Protein AF-T1H2B6-F1 (afdb_monomer)

Sequence (205 aa):
MLKLLIIFHLFYAQSFCFDKGISFYSYRNCEREVIVEGDGSESGYMRFQNFIPIANLSYNKANNGEILSLRFYFQGRADFSVIFSPQPKQPSSTEKIFQTVLAYGKGGERRSSIFLNNVVDIYKTTKCDHVDNIPNPMDPFFFQQVDVIVNKNYGLIMWFIPQHGRSPLLTCFDPNIVNIKYIGFSGFSRNKVRYIFDCPIKNGV

Foldseek 3Di:
DPPPPPVPPVPPPPPLPLCPPDDCVNQVQFPDKDKAFAPQPDQWWDFWDDKDFLVPQPQQPDDVQWSGKKKKWKKWAWKWKKKFALDRGRDALQGFIKIWIQGDDDDQWRKTWIAGGSPPCRPPDPFKDMDTDPPDSRVGIDTFMKIWIGGQVQQKIFIDRPSVPDHGPMMGHDNPSVSGGIMTTITTRRIIMMMGISHHPDPDD

pLDDT: mean 77.12, std 18.39, range [31.02, 97.31]

Nearest PDB structures (foldseek):
  6fof-assembly2_F  TM=6.282E-01  e=2.089E-03  Homo sapiens
  6fof-assembly2_A  TM=5.590E-01  e=9.564E-04  Homo sapiens
  7y3a-assembly1_B  TM=5.516E-01  e=8.429E-03  Homo sapiens
  3qrc-assembly2_B  TM=1.631E-01  e=7.739E-01  Yersinia pestis
  5onu-assembly1_C  TM=1.104E-01  e=7.739E-01  Vibrio cholerae

Structure (mmCIF, N/CA/C/O backbone):
data_AF-T1H2B6-F1
#
_entry.id   AF-T1H2B6-F1
#
loop_
_atom_site.group_PDB
_atom_site.id
_atom_site.type_symbol
_atom_site.label_atom_id
_atom_site.label_alt_id
_atom_site.label_comp_id
_atom_site.label_asym_id
_atom_site.label_entity_id
_atom_site.label_seq_id
_atom_site.pdbx_PDB_ins_code
_atom_site.Cartn_x
_atom_site.Cartn_y
_atom_site.Cartn_z
_atom_site.occupancy
_atom_site.B_iso_or_equiv
_atom_site.auth_seq_id
_atom_site.auth_comp_id
_atom_site.auth_asym_id
_atom_site.auth_atom_id
_atom_site.pdbx_PDB_model_num
ATOM 1 N N . MET A 1 1 ? 44.647 24.164 16.974 1.00 46.75 1 MET A N 1
ATOM 2 C CA . MET A 1 1 ? 43.683 23.874 15.886 1.00 46.75 1 MET A CA 1
ATOM 3 C C . MET A 1 1 ? 43.653 22.374 15.574 1.00 46.75 1 MET A C 1
ATOM 5 O O . MET A 1 1 ? 44.041 21.963 14.495 1.00 46.75 1 MET A O 1
ATOM 9 N N . LEU A 1 2 ? 43.241 21.529 16.525 1.00 42.66 2 LEU A N 1
ATOM 10 C CA . LEU A 1 2 ? 43.180 20.069 16.313 1.00 42.66 2 LEU A CA 1
ATOM 11 C C . LEU A 1 2 ? 42.126 19.412 17.223 1.00 42.66 2 LEU A C 1
ATOM 13 O O . LEU A 1 2 ? 42.334 18.345 17.783 1.00 42.66 2 LEU A O 1
ATOM 17 N N . LYS A 1 3 ? 41.006 20.108 17.448 1.00 39.59 3 LYS A N 1
ATOM 18 C CA . LYS A 1 3 ? 39.861 19.595 18.224 1.00 39.59 3 LYS A CA 1
ATOM 19 C C . LYS A 1 3 ? 38.516 19.767 17.507 1.00 39.59 3 LYS A C 1
ATOM 21 O O . LYS A 1 3 ? 37.483 19.474 18.088 1.00 39.59 3 LYS A O 1
ATOM 26 N N . LEU A 1 4 ? 38.527 20.196 16.240 1.00 40.19 4 LEU A N 1
ATOM 27 C CA . LEU A 1 4 ? 37.313 20.478 15.462 1.00 40.19 4 LEU A CA 1
ATOM 28 C C . LEU A 1 4 ? 37.114 19.546 14.252 1.00 40.19 4 LEU A C 1
ATOM 30 O O . LEU A 1 4 ? 36.357 19.871 13.349 1.00 40.19 4 LEU A O 1
ATOM 34 N N . LEU A 1 5 ? 37.806 18.403 14.218 1.00 41.38 5 LEU A N 1
ATOM 35 C CA . LEU A 1 5 ? 37.740 17.439 13.106 1.00 41.38 5 LEU A CA 1
ATOM 36 C C . LEU A 1 5 ? 37.155 16.073 13.503 1.00 41.38 5 LEU A C 1
ATOM 38 O O . LEU A 1 5 ? 36.949 15.228 12.644 1.00 41.38 5 LEU A O 1
ATOM 42 N N . ILE A 1 6 ? 36.822 15.866 14.782 1.00 44.88 6 ILE A N 1
ATOM 43 C CA . ILE A 1 6 ? 36.294 14.579 15.279 1.00 44.88 6 ILE A CA 1
ATOM 44 C C . ILE A 1 6 ? 34.750 14.549 15.309 1.00 44.88 6 ILE A C 1
ATOM 46 O O . ILE A 1 6 ? 34.152 13.486 15.417 1.00 44.88 6 ILE A O 1
ATOM 50 N N . ILE A 1 7 ? 34.070 15.686 15.110 1.00 41.94 7 ILE A N 1
ATOM 51 C CA . ILE A 1 7 ? 32.592 15.758 15.148 1.00 41.94 7 ILE A CA 1
ATOM 52 C C . ILE A 1 7 ? 31.948 15.581 13.754 1.00 41.94 7 ILE A C 1
ATOM 54 O O . ILE A 1 7 ? 30.739 15.418 13.648 1.00 41.94 7 ILE A O 1
ATOM 58 N N . PHE A 1 8 ? 32.733 15.508 12.672 1.00 36.66 8 PHE A N 1
ATOM 59 C CA . PHE A 1 8 ? 32.196 15.373 11.305 1.00 36.66 8 PHE A CA 1
ATOM 60 C C . PHE A 1 8 ? 32.190 13.940 10.741 1.00 36.66 8 PHE A C 1
ATOM 62 O O . PHE A 1 8 ? 31.788 13.730 9.599 1.00 36.66 8 PHE A O 1
ATOM 69 N N . HIS A 1 9 ? 32.615 12.935 11.515 1.00 33.84 9 HIS A N 1
ATOM 70 C CA . HIS A 1 9 ? 32.687 11.535 11.056 1.00 33.84 9 HIS A CA 1
ATOM 71 C C . HIS A 1 9 ? 31.778 10.557 11.811 1.00 33.84 9 HIS A C 1
ATOM 73 O O . HIS A 1 9 ? 31.787 9.368 11.514 1.00 33.84 9 HIS A O 1
ATOM 79 N N . LEU A 1 10 ? 30.924 11.045 12.716 1.00 35.81 10 LEU A N 1
ATOM 80 C CA . LEU A 1 10 ? 29.870 10.233 13.347 1.00 35.81 10 LEU A CA 1
ATOM 81 C C . LEU A 1 10 ? 28.471 10.441 12.740 1.00 35.81 10 LEU A C 1
ATOM 83 O O . LEU A 1 10 ? 27.528 9.779 13.153 1.00 35.81 10 LEU A O 1
ATOM 87 N N . PHE A 1 11 ? 28.338 11.300 11.724 1.00 39.72 11 PHE A N 1
ATOM 88 C CA . PHE A 1 11 ? 27.058 11.584 11.053 1.00 39.72 11 PHE A CA 1
ATOM 89 C C . PHE A 1 11 ? 26.997 11.167 9.576 1.00 39.72 11 PHE A C 1
ATOM 91 O O . PHE A 1 11 ? 26.007 11.443 8.907 1.00 39.72 11 PHE A O 1
ATOM 98 N N . TYR A 1 12 ? 28.018 10.481 9.056 1.00 39.12 12 TYR A N 1
ATOM 99 C CA . TYR A 1 12 ? 28.117 10.177 7.623 1.00 39.12 12 TYR A CA 1
ATOM 100 C C . TYR A 1 12 ? 28.505 8.721 7.348 1.00 39.12 12 TYR A C 1
ATOM 102 O O . TYR A 1 12 ? 29.434 8.427 6.607 1.00 39.12 12 TYR A O 1
ATOM 110 N N . ALA A 1 13 ? 27.789 7.790 7.978 1.00 39.41 13 ALA A N 1
ATOM 111 C CA . ALA A 1 13 ? 27.795 6.382 7.581 1.00 39.41 13 ALA A CA 1
ATOM 112 C C . ALA A 1 13 ? 26.505 5.665 8.017 1.00 39.41 13 ALA A C 1
ATOM 114 O O . ALA A 1 13 ? 26.542 4.524 8.460 1.00 39.41 13 ALA A O 1
ATOM 115 N N . GLN A 1 14 ? 25.340 6.307 7.876 1.00 38.44 14 GLN A N 1
ATOM 116 C CA . GLN A 1 14 ? 24.116 5.539 7.632 1.00 38.44 14 GLN A CA 1
ATOM 117 C C . GLN A 1 14 ? 24.051 5.263 6.134 1.00 38.44 14 GLN A C 1
ATOM 119 O O . GLN A 1 14 ? 23.277 5.853 5.385 1.00 38.44 14 GLN A O 1
ATOM 124 N N . SER A 1 15 ? 24.966 4.410 5.682 1.00 37.59 15 SER A N 1
ATOM 125 C CA . SER A 1 15 ? 24.890 3.828 4.355 1.00 37.59 15 SER A CA 1
ATOM 126 C C . SER A 1 15 ? 23.592 3.036 4.300 1.00 37.59 15 SER A C 1
ATOM 128 O O . SER A 1 15 ? 23.424 2.064 5.032 1.00 37.59 15 SER A O 1
ATOM 130 N N . PHE A 1 16 ? 22.665 3.510 3.474 1.00 39.91 16 PHE A N 1
ATOM 131 C CA . PHE A 1 16 ? 21.422 2.849 3.110 1.00 39.91 16 PHE A CA 1
ATOM 132 C C . PHE A 1 16 ? 21.708 1.395 2.704 1.00 39.91 16 PHE A C 1
ATOM 134 O O . PHE A 1 16 ? 22.099 1.115 1.569 1.00 39.91 16 PHE A O 1
ATOM 141 N N . CYS A 1 17 ? 21.550 0.458 3.638 1.00 37.06 17 CYS A N 1
ATOM 142 C CA . CYS A 1 17 ? 21.602 -0.966 3.344 1.00 37.06 17 CYS A CA 1
ATOM 143 C C . CYS A 1 17 ? 20.268 -1.365 2.716 1.00 37.06 17 CYS A C 1
ATOM 145 O O . CYS A 1 17 ? 19.354 -1.838 3.387 1.00 37.06 17 CYS A O 1
ATOM 147 N N . PHE A 1 18 ? 20.157 -1.146 1.409 1.00 48.12 18 PHE A N 1
ATOM 148 C CA . PHE A 1 18 ? 19.129 -1.781 0.600 1.00 48.12 18 PHE A CA 1
ATOM 149 C C . PHE A 1 18 ? 19.349 -3.292 0.635 1.00 48.12 18 PHE A C 1
ATOM 151 O O . PHE A 1 18 ? 20.432 -3.781 0.300 1.00 48.12 18 PHE A O 1
ATOM 158 N N . ASP A 1 19 ? 18.332 -4.029 1.070 1.00 46.62 19 ASP A N 1
ATOM 159 C CA . ASP A 1 19 ? 18.422 -5.474 1.211 1.00 46.62 19 ASP A CA 1
ATOM 160 C C . ASP A 1 19 ? 18.363 -6.141 -0.169 1.00 46.62 19 ASP A C 1
ATOM 162 O O . ASP A 1 19 ? 17.302 -6.487 -0.684 1.00 46.62 19 ASP A O 1
ATOM 166 N N . LYS A 1 20 ? 19.539 -6.350 -0.769 1.00 51.59 20 LYS A N 1
ATOM 167 C CA . LYS A 1 20 ? 19.713 -7.226 -1.939 1.00 51.59 20 LYS A CA 1
ATOM 168 C C . LYS A 1 20 ? 19.376 -8.701 -1.631 1.00 51.59 20 LYS A C 1
ATOM 170 O O . LYS A 1 20 ? 19.504 -9.541 -2.517 1.00 51.59 20 LYS A O 1
ATOM 175 N N . GLY A 1 21 ? 18.997 -9.030 -0.394 1.00 58.62 21 GLY A N 1
ATOM 176 C CA . GLY A 1 21 ? 18.740 -10.372 0.120 1.00 58.62 21 GLY A CA 1
ATOM 177 C C . GLY A 1 21 ? 17.279 -10.821 0.095 1.00 58.62 21 GLY A C 1
ATOM 178 O O . GLY A 1 21 ? 17.000 -11.937 0.545 1.00 58.62 21 GLY A O 1
ATOM 179 N N . ILE A 1 22 ? 16.337 -10.032 -0.446 1.00 72.19 22 ILE A N 1
ATOM 180 C CA . ILE A 1 22 ? 14.978 -10.551 -0.636 1.00 72.19 22 ILE A CA 1
ATOM 181 C C . ILE A 1 22 ? 15.016 -11.660 -1.692 1.00 72.19 22 ILE A C 1
ATOM 183 O O . ILE A 1 22 ? 15.292 -11.436 -2.868 1.00 72.19 22 ILE A O 1
ATOM 187 N N . SER A 1 23 ? 14.732 -12.881 -1.249 1.00 76.81 23 SER A N 1
ATOM 188 C CA . SER A 1 23 ? 14.768 -14.084 -2.074 1.00 76.81 23 SER A CA 1
ATOM 189 C C . SER A 1 23 ? 13.387 -14.720 -2.143 1.00 76.81 23 SER A C 1
ATOM 191 O O . SER A 1 23 ? 12.488 -14.365 -1.380 1.00 76.81 23 SER A O 1
ATOM 193 N N . PHE A 1 24 ? 13.223 -15.718 -3.014 1.00 78.56 24 PHE A N 1
ATOM 194 C CA . PHE A 1 24 ? 12.016 -16.548 -3.050 1.00 78.56 24 PHE A CA 1
ATOM 195 C C . PHE A 1 24 ? 11.598 -17.027 -1.652 1.00 78.56 24 PHE A C 1
ATOM 197 O O . PHE A 1 24 ? 10.423 -16.989 -1.313 1.00 78.56 24 PHE A O 1
ATOM 204 N N . TYR A 1 25 ? 12.549 -17.389 -0.787 1.00 82.81 25 TYR A N 1
ATOM 205 C CA . TYR A 1 25 ? 12.252 -17.848 0.572 1.00 82.81 25 TYR A CA 1
ATOM 206 C C . TYR A 1 25 ? 11.560 -16.806 1.456 1.00 82.81 25 TYR A C 1
ATOM 208 O O . TYR A 1 25 ? 10.846 -17.194 2.385 1.00 82.81 25 TYR A O 1
ATOM 216 N N . SER A 1 26 ? 11.743 -15.516 1.167 1.00 82.19 26 SER A N 1
ATOM 217 C CA . SER A 1 26 ? 11.116 -14.417 1.901 1.00 82.19 26 SER A CA 1
ATOM 218 C C . SER A 1 26 ? 9.608 -14.353 1.652 1.00 82.19 26 SER A C 1
ATOM 220 O O . SER A 1 26 ? 8.858 -14.046 2.572 1.00 82.19 26 SER A O 1
ATOM 222 N N . TYR A 1 27 ? 9.158 -14.697 0.440 1.00 86.44 27 TYR A N 1
ATOM 223 C CA . TYR A 1 27 ? 7.760 -14.546 0.016 1.00 86.44 27 TYR A CA 1
ATOM 224 C C . TYR A 1 27 ? 7.091 -15.846 -0.461 1.00 86.44 27 TYR A C 1
ATOM 226 O O . TYR A 1 27 ? 5.914 -15.841 -0.802 1.00 86.44 27 TYR A O 1
ATOM 234 N N . ARG A 1 28 ? 7.792 -16.987 -0.462 1.00 86.62 28 ARG A N 1
ATOM 235 C CA . ARG A 1 28 ? 7.265 -18.282 -0.949 1.00 86.62 28 ARG A CA 1
ATOM 236 C C . ARG A 1 28 ? 6.009 -18.777 -0.233 1.00 86.62 28 ARG A C 1
ATOM 238 O O . ARG A 1 28 ? 5.337 -19.664 -0.736 1.00 86.62 28 ARG A O 1
ATOM 245 N N . ASN A 1 29 ? 5.753 -18.258 0.965 1.00 87.94 29 ASN A N 1
ATOM 246 C CA . ASN A 1 29 ? 4.612 -18.641 1.785 1.00 87.94 29 ASN A CA 1
ATOM 247 C C . ASN A 1 29 ? 3.473 -17.610 1.713 1.00 87.94 29 ASN A C 1
ATOM 249 O O . ASN A 1 29 ? 2.535 -17.715 2.492 1.00 87.94 29 ASN A O 1
ATOM 253 N N . CYS A 1 30 ? 3.579 -16.585 0.866 1.00 91.06 30 CYS A N 1
ATOM 254 C CA . CYS A 1 30 ? 2.490 -15.640 0.655 1.00 91.06 30 CYS A CA 1
ATOM 255 C C . CYS A 1 30 ? 1.340 -16.313 -0.096 1.00 91.06 30 CYS A C 1
ATOM 257 O O . CYS A 1 30 ? 1.573 -17.110 -1.004 1.00 91.06 30 CYS A O 1
ATOM 259 N N . GLU A 1 31 ? 0.107 -15.984 0.272 1.00 91.12 31 GLU A N 1
ATOM 260 C CA . GLU A 1 31 ? -1.089 -16.596 -0.314 1.00 91.12 31 GLU A CA 1
ATOM 261 C C . GLU A 1 31 ? -1.542 -15.923 -1.603 1.00 91.12 31 GLU A C 1
ATOM 263 O O . GLU A 1 31 ? -2.286 -16.523 -2.383 1.00 91.12 31 GLU A O 1
ATOM 268 N N . ARG A 1 32 ? -1.127 -14.674 -1.838 1.00 93.75 32 ARG A N 1
ATOM 269 C CA . ARG A 1 32 ? -1.626 -13.891 -2.962 1.00 93.75 32 ARG A CA 1
ATOM 270 C C . ARG A 1 32 ? -0.513 -13.281 -3.788 1.00 93.75 32 ARG A C 1
ATOM 272 O O . ARG A 1 32 ? 0.479 -12.751 -3.290 1.00 93.75 32 ARG A O 1
ATOM 279 N N . GLU A 1 33 ? -0.758 -13.313 -5.087 1.00 94.31 33 GLU A N 1
ATOM 280 C CA . GLU A 1 33 ? 0.042 -12.659 -6.100 1.00 94.31 33 GLU A CA 1
ATOM 281 C C . GLU A 1 33 ? -0.887 -11.926 -7.064 1.00 94.31 33 GLU A C 1
ATOM 283 O O . GLU A 1 33 ? -1.907 -12.461 -7.497 1.00 94.31 33 GLU A O 1
ATOM 288 N N . VAL A 1 34 ? -0.516 -10.697 -7.406 1.00 94.38 34 VAL A N 1
AT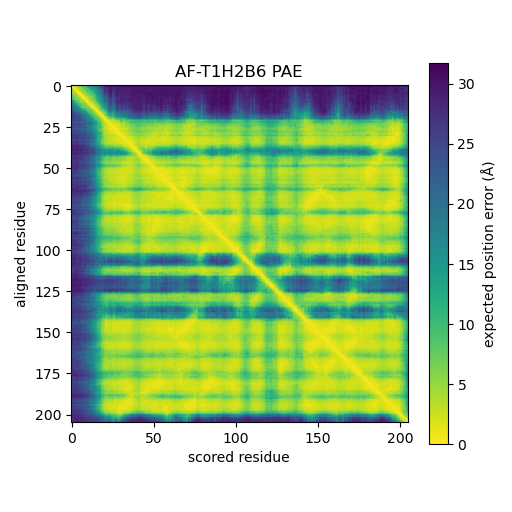OM 289 C CA . VAL A 1 34 ? -1.154 -9.906 -8.450 1.00 94.38 34 VAL A CA 1
ATOM 290 C C . VAL A 1 34 ? -0.082 -9.428 -9.414 1.00 94.38 34 VAL A C 1
ATOM 292 O O . VAL A 1 34 ? 0.870 -8.758 -9.018 1.00 94.38 34 VAL A O 1
ATOM 295 N N . ILE A 1 35 ? -0.261 -9.741 -10.693 1.00 92.12 35 ILE A N 1
ATOM 296 C CA . ILE A 1 35 ? 0.520 -9.165 -11.784 1.00 92.12 35 ILE A CA 1
ATOM 297 C C . ILE A 1 35 ? -0.341 -8.084 -12.433 1.00 92.12 35 ILE A C 1
ATOM 299 O O . ILE A 1 35 ? -1.470 -8.353 -12.840 1.00 92.12 35 ILE A O 1
ATOM 303 N N . VAL A 1 36 ? 0.188 -6.867 -12.517 1.00 90.69 36 VAL A N 1
ATOM 304 C CA . VAL A 1 36 ? -0.434 -5.758 -13.245 1.00 90.69 36 VAL A CA 1
ATOM 305 C C . VAL A 1 36 ? 0.379 -5.523 -14.509 1.00 90.69 36 VAL A C 1
ATOM 307 O O . VAL A 1 36 ? 1.589 -5.289 -14.442 1.00 90.69 36 VAL A O 1
ATOM 310 N N . GLU A 1 37 ? -0.285 -5.601 -15.656 1.00 87.69 37 GLU A N 1
ATOM 311 C CA . GLU A 1 37 ? 0.322 -5.386 -16.966 1.00 87.69 37 GLU A CA 1
ATOM 312 C C . GLU A 1 37 ? -0.311 -4.170 -17.634 1.00 87.69 37 GLU A C 1
ATOM 314 O O . GLU A 1 37 ? -1.537 -4.050 -17.694 1.00 87.69 37 GLU A O 1
ATOM 319 N N . GLY A 1 38 ? 0.539 -3.273 -18.128 1.00 79.19 38 GLY A N 1
ATOM 320 C CA . GLY A 1 38 ? 0.100 -2.158 -18.952 1.00 79.19 38 GLY A CA 1
ATOM 321 C C . GLY A 1 38 ? -0.248 -2.603 -20.355 1.00 79.19 38 GLY A C 1
ATOM 322 O O . GLY A 1 38 ? 0.539 -3.275 -21.015 1.00 79.19 38 GLY A O 1
ATOM 323 N N . ASP A 1 39 ? -1.401 -2.156 -20.835 1.00 74.00 39 ASP A N 1
ATOM 324 C CA . ASP A 1 39 ? -1.883 -2.418 -22.194 1.00 74.00 39 ASP A CA 1
ATOM 325 C C . ASP A 1 39 ? -1.153 -1.592 -23.272 1.00 74.00 39 ASP A C 1
ATOM 327 O O . ASP A 1 39 ? -1.413 -1.726 -24.466 1.00 74.00 39 ASP A O 1
ATOM 331 N N . GLY A 1 40 ? -0.224 -0.725 -22.864 1.00 65.38 40 GLY A N 1
ATOM 332 C CA . GLY A 1 40 ? 0.549 0.111 -23.770 1.00 65.38 40 GLY A CA 1
ATOM 333 C C . GLY A 1 40 ? -0.115 1.432 -24.165 1.00 65.38 40 GLY A C 1
ATOM 334 O O . GLY A 1 40 ? 0.554 2.256 -24.802 1.00 65.38 40 GLY A O 1
ATOM 335 N N . SER A 1 41 ? -1.379 1.641 -23.789 1.00 67.56 41 SER A N 1
ATOM 336 C CA . SER A 1 41 ? -2.200 2.781 -24.206 1.00 67.56 41 SER A CA 1
ATOM 337 C C . SER A 1 41 ? -2.019 4.018 -23.321 1.00 67.56 41 SER A C 1
ATOM 339 O O . SER A 1 41 ? -2.152 5.142 -23.801 1.00 67.56 41 SER A O 1
ATOM 341 N N . GLU A 1 42 ? -1.637 3.828 -22.055 1.00 65.88 42 GLU A N 1
ATOM 342 C CA . GLU A 1 42 ? -1.523 4.906 -21.071 1.00 65.88 42 GLU A CA 1
ATOM 343 C C . GLU A 1 42 ? -0.058 5.362 -20.884 1.00 65.88 42 GLU A C 1
ATOM 345 O O . GLU A 1 42 ? 0.869 4.574 -20.661 1.00 65.88 42 GLU A O 1
ATOM 350 N N . SER A 1 43 ? 0.175 6.676 -20.961 1.00 71.00 43 SER A N 1
ATOM 351 C CA . SER A 1 43 ? 1.479 7.308 -20.698 1.00 71.00 43 SER A CA 1
ATOM 352 C C . SER A 1 43 ? 1.686 7.680 -19.219 1.00 71.00 43 SER A C 1
ATOM 354 O O . SER A 1 43 ? 2.566 8.480 -18.912 1.00 71.00 43 SER A O 1
ATOM 356 N N . GLY A 1 44 ? 0.873 7.133 -18.307 1.00 76.62 44 GLY A N 1
ATOM 357 C CA . GLY A 1 44 ? 0.834 7.487 -16.883 1.00 76.62 44 GLY A CA 1
ATOM 358 C C . GLY A 1 44 ? 0.476 6.304 -15.979 1.00 76.62 44 GLY A C 1
ATOM 359 O O . GLY A 1 44 ? 0.691 5.154 -16.357 1.00 76.62 44 GLY A O 1
ATOM 360 N N . TYR A 1 45 ? -0.060 6.570 -14.783 1.00 78.19 45 TYR A N 1
ATOM 361 C CA . TYR A 1 45 ? -0.556 5.506 -13.901 1.00 78.19 45 TYR A CA 1
ATOM 362 C C . TYR A 1 45 ? -1.669 4.714 -14.567 1.00 78.19 45 TYR A C 1
ATOM 364 O O . TYR A 1 45 ? -2.607 5.303 -15.100 1.00 78.19 45 TYR A O 1
ATOM 372 N N . MET A 1 46 ? -1.560 3.393 -14.471 1.00 84.69 46 MET A N 1
ATOM 373 C CA . MET A 1 46 ? -2.552 2.487 -15.021 1.00 84.69 46 MET A CA 1
ATOM 374 C C . MET A 1 46 ? -3.866 2.559 -14.239 1.00 84.69 46 MET A C 1
ATOM 376 O O . MET A 1 46 ? -3.890 2.913 -13.051 1.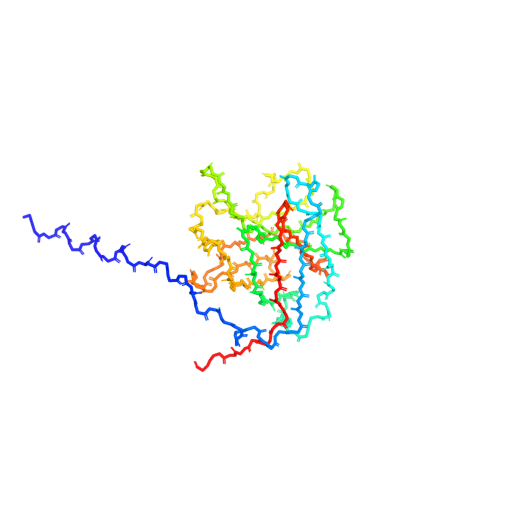00 84.69 46 MET A O 1
ATOM 380 N N . ARG A 1 47 ? -4.969 2.125 -14.852 1.00 86.56 47 ARG A N 1
ATOM 381 C CA . ARG A 1 47 ? -6.186 1.790 -14.093 1.00 86.56 47 ARG A CA 1
ATOM 382 C C . ARG A 1 47 ? -5.872 0.772 -12.996 1.00 86.56 47 ARG A C 1
ATOM 384 O O . ARG A 1 47 ? -5.119 -0.176 -13.213 1.00 86.56 47 ARG A O 1
ATOM 391 N N . PHE A 1 48 ? -6.481 0.954 -11.828 1.00 88.62 48 PHE A N 1
ATOM 392 C CA . PHE A 1 48 ? -6.403 -0.020 -10.750 1.00 88.62 48 PHE A CA 1
ATOM 393 C C . PHE A 1 48 ? -7.110 -1.305 -11.158 1.00 88.62 48 PHE A C 1
ATOM 395 O O . PHE A 1 48 ? -8.224 -1.300 -11.687 1.00 88.62 48 PHE A O 1
ATOM 402 N N . GLN A 1 49 ? -6.445 -2.413 -10.876 1.00 83.62 49 GLN A N 1
ATOM 403 C CA . GLN A 1 49 ? -6.911 -3.759 -11.148 1.00 83.62 49 GLN A CA 1
ATOM 404 C C . GLN A 1 49 ? -6.925 -4.549 -9.837 1.00 83.62 49 GLN A C 1
ATOM 406 O O . GLN A 1 49 ? -6.295 -4.161 -8.849 1.00 83.62 49 GLN A O 1
ATOM 411 N N . ASN A 1 50 ? -7.624 -5.687 -9.845 1.00 87.19 50 ASN A N 1
ATOM 412 C CA . ASN A 1 50 ? -7.577 -6.670 -8.760 1.00 87.19 50 ASN A CA 1
ATOM 413 C C . ASN A 1 50 ? -7.952 -6.073 -7.393 1.00 87.19 50 ASN A C 1
ATOM 415 O O . ASN A 1 50 ? -7.152 -6.081 -6.461 1.00 87.19 50 ASN A O 1
ATOM 419 N N . PHE A 1 51 ? -9.173 -5.542 -7.276 1.00 94.56 51 PHE A N 1
ATOM 420 C CA . PHE A 1 51 ? -9.697 -5.070 -5.995 1.00 94.56 51 PHE A CA 1
ATOM 421 C C . PHE A 1 51 ? -9.996 -6.250 -5.074 1.00 94.56 51 PHE A C 1
ATOM 423 O O . PHE A 1 51 ? -10.908 -7.038 -5.323 1.00 94.56 51 PHE A O 1
ATOM 430 N N . ILE A 1 52 ? -9.239 -6.357 -3.990 1.00 96.31 52 ILE A N 1
ATOM 431 C CA . ILE A 1 52 ? -9.318 -7.467 -3.048 1.00 96.31 52 ILE A CA 1
ATOM 432 C C . ILE A 1 52 ? -10.000 -6.982 -1.775 1.00 96.31 52 ILE A C 1
ATOM 434 O O . ILE A 1 52 ? -9.552 -5.992 -1.188 1.00 96.31 52 ILE A O 1
ATOM 438 N N . PRO A 1 53 ? -11.071 -7.657 -1.324 1.00 97.31 53 PRO A N 1
ATOM 439 C CA . PRO A 1 53 ? -11.672 -7.364 -0.034 1.00 97.31 53 PRO A CA 1
ATOM 440 C C . PRO A 1 53 ? -10.647 -7.601 1.076 1.00 97.31 53 PRO A C 1
ATOM 442 O O . PRO A 1 53 ? -10.090 -8.693 1.182 1.00 97.31 53 PRO A O 1
ATOM 445 N N . ILE A 1 54 ? -10.436 -6.610 1.939 1.00 96.94 54 ILE A N 1
ATOM 446 C CA . ILE A 1 54 ? -9.508 -6.717 3.077 1.00 96.94 54 ILE A CA 1
ATOM 447 C C . ILE A 1 54 ? -9.935 -7.836 4.034 1.00 96.94 54 ILE A C 1
ATOM 449 O O . ILE A 1 54 ? -9.090 -8.503 4.623 1.00 96.94 54 ILE A O 1
ATOM 453 N N . ALA A 1 55 ? -11.242 -8.089 4.138 1.00 95.56 55 ALA A N 1
ATOM 454 C CA . A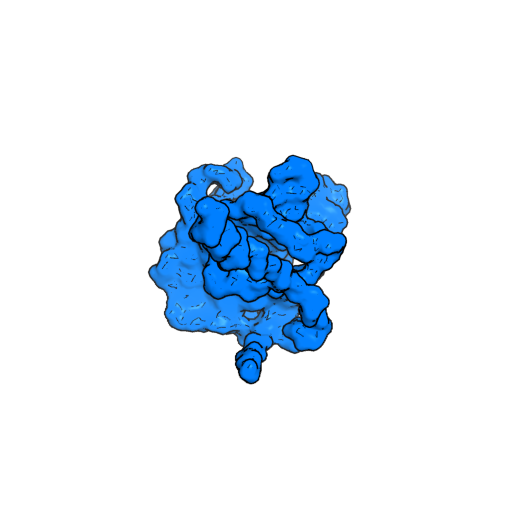LA A 1 55 ? -11.797 -9.193 4.919 1.00 95.56 55 ALA A CA 1
ATOM 455 C C . ALA A 1 55 ? -11.382 -10.588 4.407 1.00 95.56 55 ALA A C 1
ATOM 457 O O . ALA A 1 55 ? -11.500 -11.557 5.147 1.00 95.56 55 ALA A O 1
ATOM 458 N N . ASN A 1 56 ? -10.885 -10.695 3.169 1.00 96.31 56 ASN A N 1
ATOM 459 C CA . ASN A 1 56 ? -10.471 -11.958 2.552 1.00 96.31 56 ASN A CA 1
ATOM 460 C C . ASN A 1 56 ? -8.950 -12.191 2.628 1.00 96.31 56 ASN A C 1
ATOM 462 O O . ASN A 1 56 ? -8.439 -13.066 1.925 1.00 96.31 56 ASN A O 1
ATOM 466 N N . LEU A 1 57 ? -8.227 -11.374 3.397 1.00 95.62 57 LEU A N 1
ATOM 467 C CA . LEU A 1 57 ? -6.784 -11.495 3.592 1.00 95.62 57 LEU A CA 1
ATOM 468 C C . LEU A 1 57 ? -6.494 -12.358 4.826 1.00 95.62 57 LEU A C 1
ATOM 470 O O . LEU A 1 57 ? -6.800 -11.953 5.950 1.00 95.62 57 LEU A O 1
ATOM 474 N N . SER A 1 58 ? -5.891 -13.527 4.624 1.00 94.44 58 SER A N 1
ATOM 475 C CA . SER A 1 58 ? -5.636 -14.524 5.677 1.00 94.44 58 SER A CA 1
ATOM 476 C C . SER A 1 58 ? -4.580 -14.073 6.688 1.00 94.44 58 SER A C 1
ATOM 478 O O . SER A 1 58 ? -4.594 -14.457 7.860 1.00 94.44 58 SER A O 1
ATOM 480 N N . TYR A 1 59 ? -3.655 -13.229 6.244 1.00 93.44 59 TYR A N 1
ATOM 481 C CA . TYR A 1 59 ? -2.536 -12.702 7.011 1.00 93.44 59 TYR A CA 1
ATOM 482 C C . TYR A 1 59 ? -2.612 -11.190 7.208 1.00 93.44 59 TYR A C 1
ATOM 484 O O . TYR A 1 59 ? -1.602 -10.562 7.527 1.00 93.44 59 TYR A O 1
ATOM 492 N N . ASN A 1 60 ? -3.808 -10.606 7.114 1.00 93.44 60 ASN A N 1
ATOM 493 C CA . ASN A 1 60 ? -4.045 -9.291 7.692 1.00 93.44 60 ASN A CA 1
ATOM 494 C C . ASN A 1 60 ? -3.862 -9.371 9.218 1.00 93.44 60 ASN A C 1
ATOM 496 O O . ASN A 1 60 ? -4.679 -9.958 9.926 1.00 93.44 60 ASN A O 1
ATOM 500 N N . LYS A 1 61 ? -2.776 -8.792 9.737 1.00 91.31 61 LYS A N 1
ATOM 501 C CA . LYS A 1 61 ? -2.439 -8.788 11.171 1.00 91.31 61 LYS A CA 1
ATOM 502 C C . LYS A 1 61 ? -2.992 -7.568 11.906 1.00 91.31 61 LYS A C 1
ATOM 504 O O . LYS A 1 61 ? -2.433 -7.172 12.926 1.00 91.31 61 LYS A O 1
ATOM 509 N N . ALA A 1 62 ? -4.059 -6.969 11.378 1.00 92.31 62 ALA A N 1
ATOM 510 C CA . ALA A 1 62 ? -4.724 -5.835 12.000 1.00 92.31 62 ALA A CA 1
ATOM 511 C C . ALA A 1 62 ? -5.131 -6.171 13.444 1.00 92.31 62 ALA A C 1
ATOM 513 O O . ALA A 1 62 ? -5.796 -7.177 13.701 1.00 92.31 62 ALA A O 1
ATOM 514 N N . ASN A 1 63 ? -4.726 -5.326 14.388 1.00 92.44 63 ASN A N 1
ATOM 515 C CA . ASN A 1 63 ? -5.147 -5.408 15.785 1.00 92.44 63 ASN A CA 1
ATOM 516 C C . ASN A 1 63 ? -6.432 -4.589 16.047 1.00 92.44 63 ASN A C 1
ATOM 518 O O . ASN A 1 63 ? -7.052 -4.027 15.138 1.00 92.44 63 ASN A O 1
ATOM 522 N N . ASN A 1 64 ? -6.848 -4.516 17.316 1.00 89.19 64 ASN A N 1
ATOM 523 C CA . ASN A 1 64 ? -7.982 -3.689 17.724 1.00 89.19 64 ASN A CA 1
ATOM 524 C C . ASN A 1 64 ? -7.735 -2.211 17.396 1.00 89.19 64 ASN A C 1
ATOM 526 O O . ASN A 1 64 ? -6.962 -1.531 18.064 1.00 89.19 64 ASN A O 1
ATOM 530 N N . GLY A 1 65 ? -8.475 -1.700 16.412 1.00 91.44 65 GLY A N 1
ATOM 531 C CA . GLY A 1 65 ? -8.340 -0.320 15.946 1.00 91.44 65 GLY A CA 1
ATOM 532 C C . GLY A 1 65 ? -7.664 -0.185 14.590 1.00 91.44 65 GLY A C 1
ATOM 533 O O . GLY A 1 65 ? -7.604 0.920 14.057 1.00 91.44 65 GLY A O 1
ATOM 534 N N . GLU A 1 66 ? -7.231 -1.289 13.990 1.00 95.94 66 GLU A N 1
ATOM 535 C CA . GLU A 1 66 ? -6.712 -1.336 12.628 1.00 95.94 66 GLU A CA 1
ATOM 536 C C . GLU A 1 66 ? -7.747 -1.934 11.665 1.00 95.94 66 GLU A C 1
ATOM 538 O O . GLU A 1 66 ? -8.620 -2.719 12.040 1.00 95.94 66 GLU A O 1
ATOM 543 N N . ILE A 1 67 ? -7.685 -1.499 10.410 1.00 96.19 67 ILE A N 1
ATOM 544 C CA . ILE A 1 67 ? -8.394 -2.100 9.272 1.00 96.19 6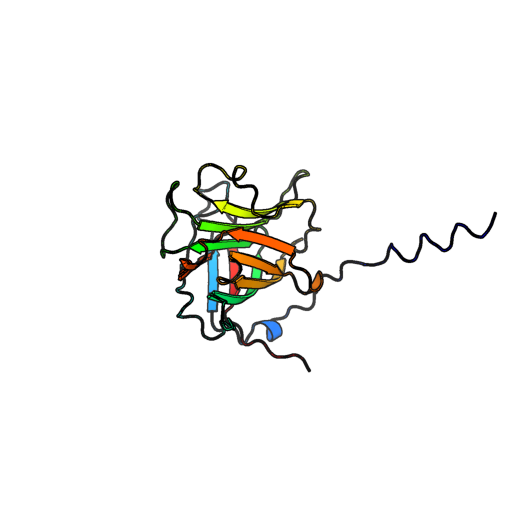7 ILE A CA 1
ATOM 545 C C . ILE A 1 67 ? -7.456 -3.082 8.568 1.00 96.19 67 ILE A C 1
ATOM 547 O O . ILE A 1 67 ? -7.870 -4.164 8.155 1.00 96.19 67 ILE A O 1
ATOM 551 N N . LEU A 1 68 ? -6.188 -2.694 8.430 1.00 96.25 68 LEU A N 1
ATOM 552 C CA . LEU A 1 68 ? -5.187 -3.427 7.674 1.00 96.25 68 LEU A CA 1
ATOM 553 C C . LEU A 1 68 ? -3.831 -3.313 8.366 1.00 96.25 68 LEU A C 1
ATOM 555 O O . LEU A 1 68 ? -3.413 -2.213 8.716 1.00 96.25 68 LEU A O 1
ATOM 559 N N . SER A 1 69 ? -3.138 -4.436 8.498 1.00 95.62 69 SER A N 1
ATOM 560 C CA . SER A 1 69 ? -1.705 -4.506 8.771 1.00 95.62 69 SER A CA 1
ATOM 561 C C . SER A 1 69 ? -1.138 -5.612 7.889 1.00 95.62 69 SER A C 1
ATOM 563 O O . SER A 1 69 ? -1.427 -6.795 8.097 1.00 95.62 69 SER A O 1
ATOM 565 N N . LEU A 1 70 ? -0.442 -5.221 6.821 1.00 94.38 70 LEU A N 1
ATOM 566 C CA . LEU A 1 70 ? -0.094 -6.119 5.722 1.00 94.38 70 LEU A CA 1
ATOM 567 C C . LEU A 1 70 ? 1.306 -5.836 5.185 1.00 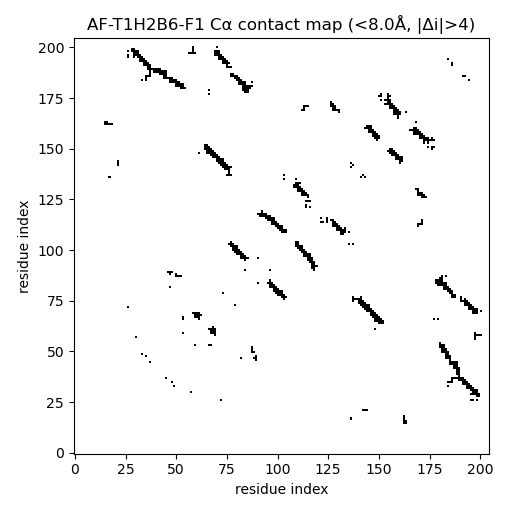94.38 70 LEU A C 1
ATOM 569 O O . LEU A 1 70 ? 1.700 -4.684 5.011 1.00 94.38 70 LEU A O 1
ATOM 573 N N . ARG A 1 71 ? 2.017 -6.917 4.863 1.00 92.75 71 ARG A N 1
ATOM 574 C CA . ARG A 1 71 ? 3.294 -6.896 4.154 1.00 92.75 71 ARG A CA 1
ATOM 575 C C . ARG A 1 71 ? 3.100 -7.154 2.666 1.00 92.75 71 ARG A C 1
ATOM 577 O O . ARG A 1 71 ? 2.401 -8.091 2.279 1.00 92.75 71 ARG A O 1
ATOM 584 N N . PHE A 1 72 ? 3.798 -6.368 1.860 1.00 91.94 72 PHE A N 1
ATOM 585 C CA . PHE A 1 72 ? 3.931 -6.517 0.420 1.00 91.94 72 PHE A CA 1
ATOM 586 C C . PHE A 1 72 ? 5.381 -6.781 0.055 1.00 91.94 72 PHE A C 1
ATOM 588 O O . PHE A 1 72 ? 6.307 -6.220 0.637 1.00 91.94 72 PHE A O 1
ATOM 595 N N . TYR A 1 73 ? 5.549 -7.567 -0.991 1.00 91.50 73 TYR A N 1
ATOM 596 C CA . TYR A 1 73 ? 6.753 -7.658 -1.783 1.00 91.50 73 TYR A CA 1
ATOM 597 C C . TYR A 1 73 ? 6.416 -7.149 -3.181 1.00 91.50 73 TYR A C 1
ATOM 599 O O . TYR A 1 73 ? 5.638 -7.771 -3.907 1.00 91.50 73 TYR A O 1
ATOM 607 N N . PHE A 1 74 ? 6.958 -5.990 -3.541 1.00 89.50 74 PHE A N 1
ATOM 608 C CA . PHE A 1 74 ? 6.778 -5.404 -4.864 1.00 89.50 74 PHE A CA 1
ATOM 609 C C . PHE A 1 74 ? 7.971 -5.731 -5.747 1.00 89.50 74 PHE A C 1
ATOM 611 O O . PHE A 1 74 ? 9.118 -5.547 -5.338 1.00 89.50 74 PHE A O 1
ATOM 618 N N . GLN A 1 75 ? 7.683 -6.186 -6.961 1.00 86.38 75 GLN A N 1
ATOM 619 C CA . GLN A 1 75 ? 8.666 -6.500 -7.979 1.00 86.38 75 GLN A CA 1
ATOM 620 C C . GLN A 1 75 ? 8.326 -5.752 -9.275 1.00 86.38 75 GLN A C 1
ATOM 622 O O . GLN A 1 75 ? 7.301 -6.019 -9.903 1.00 86.38 75 GLN A O 1
ATOM 627 N N . GLY A 1 76 ? 9.174 -4.813 -9.694 1.00 81.00 76 GLY A N 1
ATOM 628 C CA . GLY A 1 76 ? 8.878 -3.933 -10.829 1.00 81.00 76 GLY A CA 1
ATOM 629 C C . GLY A 1 76 ? 10.005 -2.958 -11.159 1.00 81.00 76 GLY A C 1
ATOM 630 O O . GLY A 1 76 ? 10.975 -2.840 -10.422 1.00 81.00 76 GLY A O 1
ATOM 631 N N . ARG A 1 77 ? 9.909 -2.262 -12.297 1.00 73.56 77 ARG A N 1
ATOM 632 C CA . ARG A 1 77 ? 10.914 -1.256 -12.709 1.00 73.56 77 ARG A CA 1
ATOM 633 C C . ARG A 1 77 ? 10.541 0.172 -12.333 1.00 73.56 77 ARG A C 1
ATOM 635 O O . ARG A 1 77 ? 11.409 1.035 -12.285 1.00 73.56 77 ARG A O 1
ATOM 642 N N . ALA A 1 78 ? 9.254 0.420 -12.134 1.00 73.69 78 ALA A N 1
ATOM 643 C CA . ALA A 1 78 ? 8.741 1.717 -11.756 1.00 73.69 78 ALA A CA 1
ATOM 644 C C . ALA A 1 78 ? 7.454 1.540 -10.957 1.00 73.69 78 ALA A C 1
ATOM 646 O O . ALA A 1 78 ? 6.686 0.608 -11.202 1.00 73.69 78 ALA A O 1
ATOM 647 N N . ASP A 1 79 ? 7.271 2.483 -10.046 1.00 79.62 79 ASP A N 1
ATOM 648 C CA . ASP A 1 79 ? 6.030 2.875 -9.403 1.00 79.62 79 ASP A CA 1
ATOM 649 C C . ASP A 1 79 ? 5.211 1.745 -8.792 1.00 79.62 79 ASP A C 1
ATOM 651 O O . ASP A 1 79 ? 4.321 1.155 -9.408 1.00 79.62 79 ASP A O 1
ATOM 655 N N . PHE A 1 80 ? 5.458 1.530 -7.505 1.00 86.94 80 PHE A N 1
ATOM 656 C CA . PHE A 1 80 ? 4.476 0.906 -6.634 1.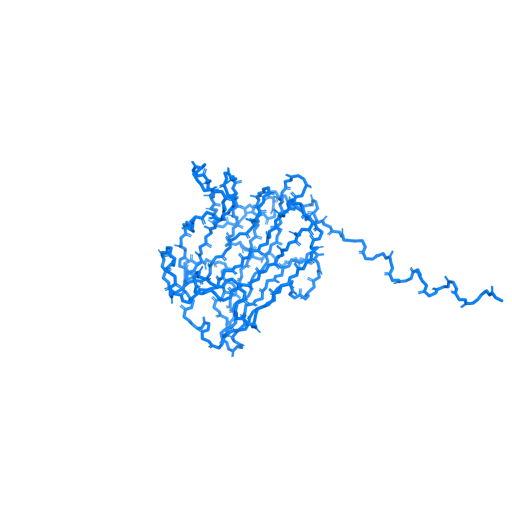00 86.94 80 PHE A CA 1
ATOM 657 C C . PHE A 1 80 ? 3.251 1.820 -6.559 1.00 86.94 80 PHE A C 1
ATOM 659 O O . PHE A 1 80 ? 3.385 2.985 -6.180 1.00 86.94 80 PHE A O 1
ATOM 666 N N . SER A 1 81 ? 2.064 1.312 -6.881 1.00 89.19 81 SER A N 1
ATOM 667 C CA . SER A 1 81 ? 0.818 2.058 -6.740 1.00 89.19 81 SER A CA 1
ATOM 668 C C . SER A 1 81 ? -0.285 1.197 -6.142 1.00 89.19 81 SER A C 1
ATOM 670 O O . SER A 1 81 ? -0.722 0.206 -6.730 1.00 89.19 81 SER A O 1
ATOM 672 N N . VAL A 1 82 ? -0.743 1.607 -4.962 1.00 93.06 82 VAL A N 1
ATOM 673 C CA . VAL A 1 82 ? -1.786 0.927 -4.193 1.00 93.06 82 VAL A CA 1
ATOM 674 C C . VAL A 1 82 ? -2.893 1.910 -3.863 1.00 93.06 82 VAL A C 1
ATOM 676 O O . VAL A 1 82 ? -2.630 3.038 -3.443 1.00 93.06 82 VAL A O 1
ATOM 679 N N . ILE A 1 83 ? -4.133 1.462 -4.030 1.00 92.69 83 ILE A N 1
ATOM 680 C CA . ILE A 1 83 ? -5.327 2.197 -3.623 1.00 92.69 83 ILE A CA 1
ATOM 681 C C . ILE A 1 83 ? -6.003 1.510 -2.440 1.00 92.69 83 ILE A C 1
ATOM 683 O O . ILE A 1 83 ? -6.156 0.288 -2.426 1.00 92.69 83 ILE A O 1
ATOM 687 N N . PHE A 1 84 ? -6.479 2.310 -1.491 1.00 93.62 84 PHE A N 1
ATOM 688 C CA . PHE A 1 84 ? -7.431 1.891 -0.469 1.00 93.62 84 PHE A CA 1
ATOM 689 C C . PHE A 1 84 ? -8.787 2.536 -0.733 1.00 93.62 84 PHE A C 1
ATOM 691 O O . PHE A 1 84 ? -8.900 3.763 -0.805 1.00 93.62 84 PHE A O 1
ATOM 698 N N . SER A 1 85 ? -9.815 1.701 -0.891 1.00 91.88 85 SER A N 1
ATOM 699 C CA . SER A 1 85 ? -11.124 2.126 -1.387 1.00 91.88 85 SER A CA 1
ATOM 700 C C . SER A 1 85 ? -12.283 1.500 -0.599 1.00 91.88 85 SER A C 1
ATOM 702 O O . SER A 1 85 ? -12.174 0.362 -0.125 1.00 91.88 85 SER A O 1
ATOM 704 N N . PRO A 1 86 ? -13.427 2.199 -0.474 1.00 91.88 86 PRO A N 1
ATOM 705 C CA . PRO A 1 86 ? -14.670 1.609 0.018 1.00 91.88 86 PRO A CA 1
ATOM 706 C C . PRO A 1 86 ? -15.343 0.660 -0.987 1.00 91.88 86 PRO A C 1
ATOM 708 O O . PRO A 1 86 ? -16.219 -0.107 -0.588 1.00 91.88 86 PRO A O 1
ATOM 711 N N . GLN A 1 87 ? -14.968 0.710 -2.273 1.00 92.31 87 GLN A N 1
ATOM 712 C CA . GLN A 1 87 ? -15.622 -0.014 -3.371 1.00 92.31 87 GLN A CA 1
ATOM 713 C C . GLN A 1 87 ? -14.608 -0.769 -4.257 1.00 92.31 87 GLN A C 1
ATOM 715 O O . GLN A 1 87 ? -13.505 -0.260 -4.476 1.00 92.31 87 GLN A O 1
ATOM 720 N N . PRO A 1 88 ? -14.969 -1.937 -4.827 1.00 94.56 88 PRO A N 1
ATOM 721 C CA . PRO A 1 88 ? -14.078 -2.750 -5.656 1.00 94.56 88 PRO A CA 1
ATOM 722 C C . PRO A 1 88 ? -14.083 -2.320 -7.132 1.00 94.56 88 PRO A C 1
ATOM 724 O O . PRO A 1 88 ? -14.323 -3.127 -8.029 1.00 94.56 88 PRO A O 1
ATOM 727 N N . LYS A 1 89 ? -13.880 -1.032 -7.404 1.00 91.81 89 LYS A N 1
ATOM 728 C CA . LYS A 1 89 ? -13.892 -0.480 -8.764 1.00 91.81 89 LYS A CA 1
ATOM 729 C C . LYS A 1 89 ? -12.894 0.659 -8.892 1.00 91.81 89 LYS A C 1
ATOM 731 O O . LYS A 1 89 ? -12.541 1.288 -7.894 1.00 91.81 89 LYS A O 1
ATOM 736 N N . GLN A 1 90 ? -12.512 0.960 -10.132 1.00 87.81 90 GLN A N 1
ATOM 737 C CA . GLN A 1 90 ? -11.785 2.186 -10.438 1.00 87.81 90 GLN A CA 1
ATOM 738 C C . GLN A 1 90 ? -12.562 3.384 -9.865 1.00 87.81 90 GLN A C 1
ATOM 740 O O . GLN A 1 90 ? -13.745 3.535 -10.196 1.00 87.81 90 GLN A O 1
ATOM 745 N N . PRO A 1 91 ? -11.936 4.210 -9.010 1.00 83.56 91 PRO A N 1
ATOM 746 C CA . PRO A 1 91 ? -12.627 5.330 -8.397 1.00 83.56 91 PRO A CA 1
ATOM 747 C C . PRO A 1 91 ? -13.027 6.371 -9.438 1.00 83.56 91 PRO A C 1
ATOM 749 O O . PRO A 1 91 ? -12.273 6.660 -10.374 1.00 83.56 91 PRO A O 1
ATOM 752 N N . SER A 1 92 ? -14.207 6.960 -9.256 1.00 81.94 92 SER A N 1
ATOM 753 C CA . SER A 1 92 ? -14.575 8.171 -9.987 1.00 81.94 92 SER A CA 1
ATOM 754 C C . SER A 1 92 ? -13.807 9.381 -9.452 1.00 81.94 92 SER A C 1
ATOM 756 O O . SER A 1 92 ? -13.241 9.363 -8.359 1.00 81.94 92 SER A O 1
ATOM 758 N N . SER A 1 93 ? -13.841 10.484 -10.196 1.00 74.19 93 SER A N 1
ATOM 759 C CA . SER A 1 93 ? -13.173 11.728 -9.814 1.00 74.19 93 SER A CA 1
ATOM 760 C C . SER A 1 93 ? -13.676 12.381 -8.530 1.00 74.19 93 SER A C 1
ATOM 762 O O . SER A 1 93 ? -13.021 13.282 -8.020 1.00 74.19 93 SER A O 1
ATOM 764 N N . THR A 1 94 ? -14.802 11.923 -7.987 1.00 75.06 94 THR A N 1
ATOM 765 C CA . THR A 1 94 ? -15.428 12.463 -6.774 1.00 75.06 94 THR A CA 1
ATOM 766 C C . THR A 1 94 ? -15.339 11.518 -5.578 1.00 75.06 94 THR A C 1
ATOM 768 O O . THR A 1 94 ? -15.744 11.892 -4.479 1.00 75.06 94 THR A O 1
ATOM 771 N N . GLU A 1 95 ? -14.890 10.278 -5.783 1.00 78.31 95 GLU A N 1
ATOM 772 C CA . GLU A 1 95 ? -14.787 9.283 -4.719 1.00 78.31 95 GLU A CA 1
ATOM 773 C C . GLU A 1 95 ? -13.516 9.510 -3.898 1.00 78.31 95 GLU A C 1
ATOM 775 O O . GLU A 1 95 ? -12.413 9.528 -4.442 1.00 78.31 95 GLU A O 1
ATOM 780 N N . LYS A 1 96 ? -13.689 9.635 -2.576 1.00 79.62 96 LYS A N 1
ATOM 781 C CA . LYS A 1 96 ? -12.577 9.746 -1.630 1.00 79.62 96 LYS A CA 1
ATOM 782 C C . LYS A 1 96 ? -11.868 8.408 -1.497 1.00 79.62 96 LYS A C 1
ATOM 784 O O . LYS A 1 96 ? -12.430 7.452 -0.957 1.00 79.62 96 LYS A O 1
ATOM 789 N N . ILE A 1 97 ? -10.627 8.368 -1.952 1.00 85.94 97 ILE A N 1
ATOM 790 C CA . ILE A 1 97 ? -9.752 7.196 -1.903 1.00 85.94 97 ILE A CA 1
ATOM 791 C C . ILE A 1 97 ? -8.366 7.602 -1.433 1.00 85.94 97 ILE A C 1
ATOM 793 O O . ILE A 1 97 ? -7.941 8.735 -1.631 1.00 85.94 97 ILE A O 1
ATOM 797 N N . PHE A 1 98 ? -7.639 6.668 -0.833 1.00 88.56 98 PHE A N 1
ATOM 798 C CA . PHE A 1 98 ? -6.220 6.878 -0.583 1.00 88.56 98 PHE A CA 1
ATOM 799 C C . PHE A 1 98 ? -5.429 6.188 -1.667 1.00 88.56 98 PHE A C 1
ATOM 801 O O . PHE A 1 98 ? -5.567 4.981 -1.858 1.00 88.56 98 PHE A O 1
ATOM 808 N N . GLN A 1 99 ? -4.589 6.949 -2.351 1.00 87.62 99 GLN A N 1
ATOM 809 C CA . GLN A 1 99 ? -3.645 6.413 -3.309 1.00 87.62 99 GLN A CA 1
ATOM 810 C C . GLN A 1 99 ? -2.244 6.616 -2.759 1.00 87.62 99 GLN A C 1
ATOM 812 O O . GLN A 1 99 ? -1.839 7.728 -2.427 1.00 87.62 99 GLN A O 1
ATOM 817 N N . THR A 1 100 ? -1.502 5.526 -2.650 1.00 87.88 100 THR A N 1
ATOM 818 C CA . THR A 1 100 ? -0.077 5.564 -2.346 1.00 87.88 100 THR A CA 1
ATOM 819 C C . THR A 1 100 ? 0.703 5.250 -3.597 1.00 87.88 100 THR A C 1
ATOM 821 O O . THR A 1 100 ? 0.365 4.335 -4.349 1.00 87.88 100 THR A O 1
ATOM 824 N N . VAL A 1 101 ? 1.749 6.032 -3.799 1.00 85.00 101 VAL A N 1
ATOM 825 C CA . VAL A 1 101 ? 2.664 5.937 -4.916 1.00 85.00 101 VAL A CA 1
ATOM 826 C C . VAL A 1 101 ? 4.080 5.966 -4.354 1.00 85.00 101 VAL A C 1
ATOM 828 O O . VAL A 1 101 ? 4.495 6.962 -3.765 1.00 85.00 101 VAL A O 1
ATOM 831 N N . LEU A 1 102 ? 4.838 4.892 -4.561 1.00 82.06 102 LEU A N 1
ATOM 832 C CA . LEU A 1 102 ? 6.292 4.933 -4.401 1.00 82.06 102 LEU A CA 1
ATOM 833 C C . LEU A 1 102 ? 6.889 4.966 -5.804 1.00 82.06 102 LEU A C 1
ATOM 835 O O . LEU A 1 102 ? 7.061 3.910 -6.419 1.00 82.06 102 LEU A O 1
ATOM 839 N N . ALA A 1 103 ? 7.099 6.172 -6.338 1.00 73.38 103 ALA A N 1
ATOM 840 C CA . ALA A 1 103 ? 7.472 6.355 -7.735 1.00 73.38 103 ALA A CA 1
ATOM 841 C C . ALA A 1 103 ? 8.983 6.384 -7.971 1.00 73.38 103 ALA A C 1
ATOM 843 O O . ALA A 1 103 ? 9.778 6.850 -7.150 1.00 73.38 103 ALA A O 1
ATOM 844 N N . TYR A 1 104 ? 9.347 5.945 -9.173 1.00 60.75 104 TYR A N 1
ATOM 845 C CA . TYR A 1 104 ? 10.640 6.139 -9.798 1.00 60.75 104 TYR A CA 1
ATOM 846 C C . TYR A 1 104 ? 10.492 7.081 -11.003 1.00 60.75 104 TYR A C 1
ATOM 848 O O . TYR A 1 104 ? 9.934 6.717 -12.035 1.00 60.75 104 TYR A O 1
ATOM 856 N N . GLY A 1 105 ? 11.045 8.292 -10.892 1.00 54.44 105 GLY A N 1
ATOM 857 C CA . GLY A 1 105 ? 11.066 9.281 -11.975 1.00 54.44 105 GLY A CA 1
ATOM 858 C C . GLY A 1 105 ? 12.441 9.432 -12.639 1.00 54.44 105 GLY A C 1
ATOM 859 O O . GLY A 1 105 ? 13.479 9.426 -11.968 1.00 54.44 105 GLY A O 1
ATOM 860 N N . LYS A 1 106 ? 12.462 9.645 -13.965 1.00 49.25 106 LYS A N 1
ATOM 861 C CA . LYS A 1 106 ? 13.608 10.243 -14.680 1.00 49.25 106 LYS A CA 1
ATOM 862 C C . LYS A 1 106 ? 13.435 11.766 -14.723 1.00 49.25 106 LYS A C 1
ATOM 864 O O . LYS A 1 106 ? 12.350 12.233 -15.038 1.00 49.25 106 LYS A O 1
ATOM 869 N N . GLY A 1 107 ? 14.513 12.521 -14.478 1.00 51.09 107 GLY A N 1
ATOM 870 C CA . GLY A 1 107 ? 14.526 13.985 -14.651 1.00 51.09 107 GLY A CA 1
ATOM 871 C C . GLY A 1 107 ? 14.338 14.824 -13.379 1.00 51.09 107 GLY A C 1
ATOM 872 O O . GLY A 1 107 ? 13.552 15.757 -13.380 1.00 51.09 107 GLY A O 1
ATOM 873 N N . GLY A 1 108 ? 15.073 14.529 -12.302 1.00 47.44 108 GLY A N 1
ATOM 874 C CA . GLY A 1 108 ? 15.202 15.434 -11.145 1.00 47.44 108 GLY A CA 1
ATOM 875 C C . GLY A 1 108 ? 14.087 15.372 -10.094 1.00 47.44 108 GLY A C 1
ATOM 876 O O . GLY A 1 108 ? 14.325 15.776 -8.962 1.00 47.44 108 GLY A O 1
ATOM 877 N N . GLU A 1 109 ? 12.925 14.793 -10.404 1.00 54.03 109 GLU A N 1
ATOM 878 C CA . GLU A 1 109 ? 11.799 14.683 -9.463 1.00 54.03 109 GLU A CA 1
ATOM 879 C C . GLU A 1 109 ? 11.519 13.214 -9.101 1.00 54.03 109 GLU A C 1
ATOM 881 O O . GLU A 1 109 ? 10.669 12.542 -9.682 1.00 54.03 109 GLU A O 1
ATOM 886 N N . ARG A 1 110 ? 12.292 12.675 -8.151 1.00 67.81 110 ARG A N 1
ATOM 887 C CA . ARG A 1 110 ? 12.132 11.309 -7.616 1.00 67.81 110 ARG A CA 1
ATOM 888 C C . ARG A 1 110 ? 11.258 11.351 -6.364 1.00 67.81 110 ARG A C 1
ATOM 890 O O . ARG A 1 110 ? 11.787 11.477 -5.263 1.00 67.81 110 ARG A O 1
ATOM 897 N N . ARG A 1 111 ? 9.939 11.312 -6.529 1.00 73.38 111 ARG A N 1
ATOM 898 C CA . ARG A 1 111 ? 8.982 11.593 -5.448 1.00 73.38 111 ARG A CA 1
ATOM 899 C C . ARG A 1 111 ? 8.184 10.359 -5.065 1.00 73.38 111 ARG A C 1
ATOM 901 O O . ARG A 1 111 ? 7.673 9.666 -5.932 1.00 73.38 111 ARG A O 1
ATOM 908 N N . SER A 1 112 ? 8.062 10.089 -3.773 1.00 78.75 112 SER A N 1
ATOM 909 C CA . SER A 1 112 ? 7.067 9.150 -3.253 1.00 78.75 112 SER A CA 1
ATOM 910 C C . SER A 1 112 ? 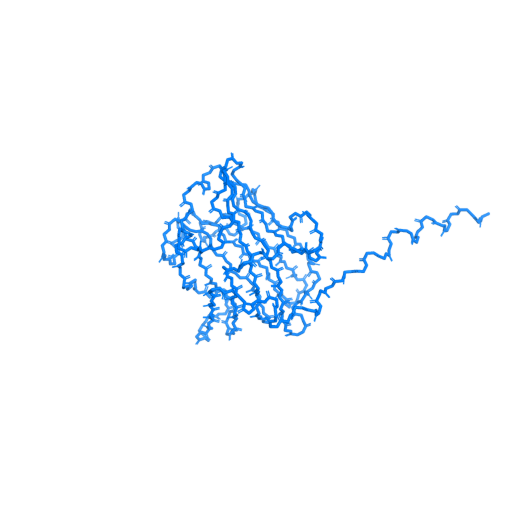6.082 9.892 -2.382 1.00 78.75 112 SER A C 1
ATOM 912 O O . SER A 1 112 ? 6.447 10.818 -1.659 1.00 78.75 112 SER A O 1
ATOM 914 N N . SER A 1 113 ? 4.832 9.465 -2.452 1.00 80.62 113 SER A N 1
ATOM 915 C CA . SER A 1 113 ? 3.731 10.241 -1.921 1.00 80.62 113 SER A CA 1
ATOM 916 C C . SER A 1 113 ? 2.567 9.347 -1.552 1.00 80.62 113 SER A C 1
ATOM 918 O O . SER A 1 113 ? 2.275 8.342 -2.207 1.00 80.62 113 SER A O 1
ATOM 920 N N . ILE A 1 114 ? 1.845 9.763 -0.527 1.00 81.25 114 ILE A N 1
ATOM 921 C CA . ILE A 1 114 ? 0.494 9.298 -0.269 1.00 81.25 114 ILE A CA 1
ATOM 922 C C . ILE A 1 114 ? -0.436 10.488 -0.466 1.00 81.25 114 ILE A C 1
ATOM 924 O O . ILE A 1 114 ? -0.109 11.609 -0.096 1.00 81.25 114 ILE A O 1
ATOM 928 N N . PHE A 1 115 ? -1.581 10.264 -1.098 1.00 77.88 115 PHE A N 1
ATOM 929 C CA . PHE A 1 115 ? -2.561 11.308 -1.358 1.00 77.88 115 PHE A CA 1
ATOM 930 C C . PHE A 1 115 ? -3.951 10.812 -0.984 1.00 77.88 115 PHE A C 1
ATOM 932 O O . PHE A 1 115 ? -4.316 9.666 -1.265 1.00 77.88 115 PHE A O 1
ATOM 939 N N . LEU A 1 116 ? -4.739 11.698 -0.382 1.00 74.25 116 LEU A N 1
ATOM 940 C CA . LEU A 1 116 ? -6.170 11.516 -0.214 1.00 74.25 116 LEU A CA 1
ATOM 941 C C . LEU A 1 116 ? -6.847 12.149 -1.427 1.00 74.25 116 LEU A C 1
ATOM 943 O O . LEU A 1 116 ? -6.945 13.366 -1.544 1.00 74.25 116 LEU A O 1
ATOM 947 N N . ASN A 1 117 ? -7.264 11.313 -2.361 1.00 64.88 117 ASN A N 1
ATOM 948 C CA . ASN A 1 117 ? -7.690 11.740 -3.674 1.00 64.88 117 ASN A CA 1
ATOM 949 C C . ASN A 1 117 ? -9.218 11.853 -3.770 1.00 64.88 117 ASN A C 1
ATOM 951 O O . ASN A 1 117 ? -9.938 10.979 -3.294 1.00 64.88 117 ASN A O 1
ATOM 955 N N . ASN A 1 118 ? -9.659 12.897 -4.470 1.00 56.91 118 ASN A N 1
ATOM 956 C CA . ASN A 1 118 ? -10.778 12.897 -5.411 1.00 56.91 118 ASN A CA 1
ATOM 957 C C . ASN A 1 118 ? -10.080 13.202 -6.752 1.00 56.91 118 ASN A C 1
ATOM 959 O O . ASN A 1 118 ? -9.535 14.297 -6.833 1.00 56.91 118 ASN A O 1
ATOM 963 N N . VAL A 1 119 ? -10.010 12.271 -7.720 1.00 50.00 119 VAL A N 1
ATOM 964 C CA . VAL A 1 119 ? -9.021 12.127 -8.846 1.00 50.00 119 VAL A CA 1
ATOM 965 C C . VAL A 1 119 ? -8.513 13.398 -9.585 1.00 50.00 119 VAL A C 1
ATOM 967 O O . VAL A 1 119 ? -7.563 13.323 -10.354 1.00 50.00 119 VAL A O 1
ATOM 970 N N . VAL A 1 120 ? -9.084 14.577 -9.358 1.00 46.22 120 VAL A N 1
ATOM 971 C CA . VAL A 1 120 ? -8.804 15.858 -10.024 1.00 46.22 120 VAL A CA 1
ATOM 972 C C . VAL A 1 120 ? -7.706 16.709 -9.359 1.00 46.22 120 VAL A C 1
ATOM 974 O O . VAL A 1 120 ? -7.179 17.599 -10.017 1.00 46.22 120 VAL A O 1
ATOM 977 N N . ASP A 1 121 ? -7.318 16.477 -8.099 1.00 50.78 121 ASP A N 1
ATOM 978 C CA . ASP A 1 121 ? -6.423 17.414 -7.391 1.00 50.78 121 ASP A CA 1
ATOM 979 C C . ASP A 1 121 ? -5.380 16.705 -6.505 1.00 50.78 121 ASP A C 1
ATOM 981 O O . ASP A 1 121 ? -5.491 16.643 -5.281 1.00 50.78 121 ASP A O 1
ATOM 985 N N . ILE A 1 122 ? -4.318 16.198 -7.144 1.00 52.12 122 ILE A N 1
ATOM 986 C CA . ILE A 1 122 ? -3.199 15.463 -6.512 1.00 52.12 122 ILE A CA 1
ATOM 987 C C . ILE A 1 122 ? -2.482 16.300 -5.421 1.00 52.12 122 ILE A C 1
ATOM 989 O O . ILE A 1 122 ? -1.785 15.749 -4.576 1.00 52.12 122 ILE A O 1
ATOM 993 N N . TYR A 1 123 ? -2.693 17.622 -5.377 1.00 51.78 123 TYR A N 1
ATOM 994 C CA . TYR A 1 123 ? -1.930 18.545 -4.528 1.00 51.78 123 TYR A CA 1
ATOM 995 C C . TYR A 1 123 ? -2.753 19.346 -3.499 1.00 51.78 123 TYR A C 1
ATOM 997 O O . TYR A 1 123 ? -2.173 20.174 -2.800 1.00 51.78 123 TYR A O 1
ATOM 1005 N N . LYS A 1 124 ? -4.080 19.152 -3.376 1.00 49.62 124 LYS A N 1
ATOM 1006 C CA . LYS A 1 124 ? -4.931 20.060 -2.561 1.00 49.62 124 LYS A CA 1
ATOM 1007 C C . LYS A 1 124 ? -5.331 19.596 -1.162 1.00 49.62 124 LYS A C 1
ATOM 1009 O O . LYS A 1 124 ? -5.964 20.368 -0.444 1.00 49.62 124 LYS A O 1
ATOM 1014 N N . THR A 1 125 ? -4.959 18.402 -0.713 1.00 52.91 125 THR A N 1
ATOM 1015 C CA . THR A 1 125 ? -5.298 17.951 0.650 1.00 52.91 125 THR A CA 1
ATOM 1016 C C . THR A 1 125 ? -4.043 17.757 1.494 1.00 52.91 125 THR A C 1
ATOM 1018 O O . THR A 1 125 ? -3.434 16.691 1.491 1.00 52.91 125 THR A O 1
ATOM 1021 N N . THR A 1 126 ? -3.671 18.795 2.244 1.00 54.66 126 THR A N 1
ATOM 1022 C CA . THR A 1 126 ? -2.457 18.904 3.077 1.00 54.66 126 THR A CA 1
ATOM 1023 C C . THR A 1 126 ? -2.468 18.026 4.345 1.00 54.66 126 THR A C 1
ATOM 1025 O O . THR A 1 126 ? -2.087 18.477 5.420 1.00 54.66 126 THR A O 1
ATOM 1028 N N . LYS A 1 127 ? -2.933 16.773 4.267 1.00 69.75 127 LYS A N 1
ATOM 1029 C CA . LYS A 1 127 ? -2.926 15.819 5.399 1.00 69.75 127 LYS A CA 1
ATOM 1030 C C . LYS A 1 127 ? -2.111 14.551 5.151 1.00 69.75 127 LYS A C 1
ATOM 1032 O O . LYS A 1 127 ? -2.107 13.654 5.993 1.00 69.75 127 LYS A O 1
ATOM 1037 N N . CYS A 1 128 ? -1.465 14.466 3.997 1.00 84.69 128 CYS A N 1
ATOM 1038 C CA . CYS A 1 128 ? -0.663 13.324 3.609 1.00 84.69 128 CYS A CA 1
ATOM 1039 C C . CYS A 1 128 ? 0.783 13.745 3.331 1.00 84.69 128 CYS A C 1
ATOM 1041 O O . CYS A 1 128 ? 1.024 14.855 2.853 1.00 84.69 128 CYS A O 1
ATOM 1043 N N . ASP A 1 129 ? 1.714 12.834 3.596 1.00 85.81 129 ASP A N 1
ATOM 1044 C CA . ASP A 1 129 ? 3.139 13.046 3.402 1.00 85.81 129 ASP A CA 1
ATOM 1045 C C . ASP A 1 129 ? 3.567 12.924 1.942 1.00 85.81 129 ASP A C 1
ATOM 1047 O O . ASP A 1 129 ? 3.031 12.154 1.135 1.00 85.81 129 ASP A O 1
ATOM 1051 N N . HIS A 1 130 ? 4.638 13.654 1.663 1.00 81.12 130 HIS A N 1
ATOM 1052 C CA . HIS A 1 130 ? 5.385 13.627 0.426 1.00 81.12 130 HIS A CA 1
ATOM 1053 C C . HIS A 1 130 ? 6.878 13.603 0.754 1.00 81.12 130 HIS A C 1
ATOM 1055 O O . HIS A 1 130 ? 7.345 14.389 1.580 1.00 81.12 130 HIS A O 1
ATOM 1061 N N . VAL A 1 131 ? 7.633 12.734 0.085 1.00 77.69 131 VAL A N 1
ATOM 1062 C CA . VAL A 1 131 ? 9.083 12.614 0.260 1.00 77.69 131 VAL A CA 1
ATOM 1063 C C . VAL A 1 131 ? 9.775 12.699 -1.097 1.00 77.69 131 VAL A C 1
ATOM 1065 O O . VAL A 1 131 ? 9.563 11.870 -1.986 1.00 77.69 131 VAL A O 1
ATOM 1068 N N . ASP A 1 132 ? 10.639 13.703 -1.235 1.00 74.25 132 ASP A N 1
ATOM 1069 C CA . ASP A 1 132 ? 11.538 13.873 -2.375 1.00 74.25 132 ASP A CA 1
ATOM 1070 C C . ASP A 1 132 ? 12.804 13.024 -2.236 1.00 74.25 132 ASP A C 1
ATOM 1072 O O . ASP A 1 132 ? 13.278 12.736 -1.138 1.00 74.25 132 ASP A O 1
ATOM 1076 N N . ASN A 1 133 ? 13.415 12.712 -3.379 1.00 65.31 133 ASN A N 1
ATOM 1077 C CA . ASN A 1 133 ? 14.741 12.114 -3.487 1.00 65.31 133 ASN A CA 1
ATOM 1078 C C . ASN A 1 133 ? 14.914 10.823 -2.688 1.00 65.31 133 ASN A C 1
ATOM 1080 O O . ASN A 1 133 ? 16.026 10.538 -2.239 1.00 65.31 133 ASN A O 1
ATOM 1084 N N . ILE A 1 134 ? 13.855 10.015 -2.559 1.00 65.19 134 ILE A N 1
ATOM 1085 C CA . ILE A 1 134 ? 14.014 8.652 -2.050 1.00 65.19 134 ILE A CA 1
ATOM 1086 C C . ILE A 1 134 ? 15.050 7.970 -2.948 1.00 65.19 134 ILE A C 1
ATOM 1088 O O . ILE A 1 134 ? 14.810 7.853 -4.159 1.00 65.19 134 ILE A O 1
ATOM 1092 N N . PRO A 1 135 ? 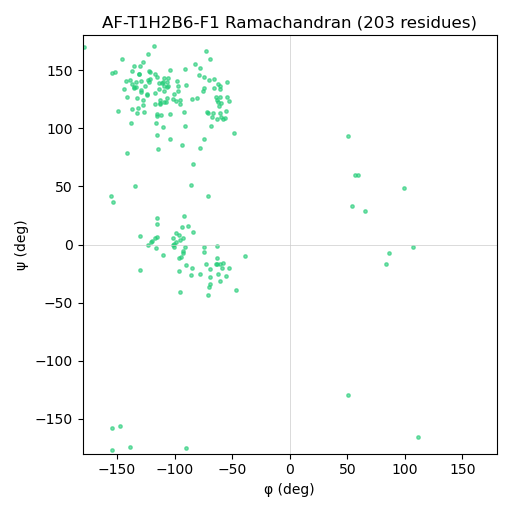16.230 7.590 -2.410 1.00 56.97 135 PRO A N 1
ATOM 1093 C CA . PRO A 1 135 ? 17.264 6.984 -3.224 1.00 56.97 135 PRO A CA 1
ATOM 1094 C C . PRO A 1 135 ? 16.664 5.723 -3.814 1.00 56.97 135 PRO A C 1
ATOM 1096 O O . PRO A 1 135 ? 16.154 4.892 -3.069 1.00 56.97 135 PRO A O 1
ATOM 1099 N N . ASN A 1 136 ? 16.649 5.652 -5.144 1.00 50.84 136 ASN A N 1
ATOM 1100 C CA . ASN A 1 136 ? 15.883 4.650 -5.857 1.00 50.84 136 ASN A CA 1
ATOM 1101 C C . ASN A 1 136 ? 16.317 3.243 -5.420 1.00 50.84 136 ASN A C 1
ATOM 1103 O O . ASN A 1 136 ? 17.384 2.805 -5.856 1.00 50.84 136 ASN A O 1
ATOM 1107 N N . PRO A 1 137 ? 15.507 2.494 -4.651 1.00 49.53 137 PRO A N 1
ATOM 1108 C CA . PRO A 1 137 ? 15.842 1.107 -4.380 1.00 49.53 137 PRO A CA 1
ATOM 1109 C C . PRO A 1 137 ? 15.566 0.237 -5.628 1.00 49.53 137 PRO A C 1
ATOM 1111 O O . PRO A 1 137 ? 15.884 -0.947 -5.630 1.00 49.53 137 PRO A O 1
ATOM 1114 N N . MET A 1 138 ? 14.962 0.810 -6.688 1.00 50.66 138 MET A N 1
ATOM 1115 C CA . MET A 1 138 ? 14.408 0.150 -7.886 1.00 50.66 138 MET A CA 1
ATOM 1116 C C . MET A 1 138 ? 15.336 0.103 -9.107 1.00 50.66 138 MET A C 1
ATOM 1118 O O . MET A 1 138 ? 14.870 -0.260 -10.186 1.00 50.66 138 MET A O 1
ATOM 1122 N N . ASP A 1 139 ? 16.611 0.489 -9.006 1.00 51.59 139 ASP A N 1
ATOM 1123 C CA . ASP A 1 139 ? 17.530 0.434 -10.156 1.00 51.59 139 ASP A CA 1
ATOM 1124 C C . ASP A 1 139 ? 18.346 -0.874 -10.150 1.00 51.59 139 ASP A C 1
ATOM 1126 O O . ASP A 1 139 ? 19.069 -1.107 -9.176 1.00 51.59 139 ASP A O 1
ATOM 1130 N N . PRO A 1 140 ? 18.296 -1.738 -11.190 1.00 54.72 140 PRO A N 1
ATOM 1131 C CA . PRO A 1 140 ? 17.464 -1.690 -12.406 1.00 54.72 140 PRO A CA 1
ATOM 1132 C C . PRO A 1 140 ? 16.137 -2.464 -12.301 1.00 54.72 140 PRO A C 1
ATOM 1134 O O . PRO A 1 140 ? 15.325 -2.442 -13.235 1.00 54.72 140 PRO A O 1
ATOM 1137 N N . PHE A 1 141 ? 15.943 -3.202 -11.208 1.00 57.22 141 PHE A N 1
ATOM 1138 C CA . PHE A 1 141 ? 14.797 -4.070 -10.986 1.00 57.22 141 PHE A CA 1
ATOM 1139 C C . PHE A 1 141 ? 14.498 -4.118 -9.491 1.00 57.22 141 PHE A C 1
ATOM 1141 O O . PHE A 1 141 ? 15.317 -4.584 -8.698 1.00 57.22 141 PHE A O 1
ATOM 1148 N N . PHE A 1 142 ? 13.341 -3.599 -9.102 1.00 69.06 142 PHE A N 1
ATOM 1149 C CA . PHE A 1 142 ? 12.939 -3.560 -7.711 1.00 69.06 142 PHE A CA 1
ATOM 1150 C C . PHE A 1 142 ? 12.528 -4.935 -7.255 1.00 69.06 142 PHE A C 1
ATOM 1152 O O . PHE A 1 142 ? 11.742 -5.614 -7.915 1.00 69.06 142 PHE A O 1
ATOM 1159 N N . PHE A 1 143 ? 13.018 -5.294 -6.086 1.00 79.44 143 PHE A N 1
ATOM 1160 C CA . PHE A 1 143 ? 12.351 -6.235 -5.223 1.00 79.44 143 PHE A CA 1
ATOM 1161 C C . PHE A 1 143 ? 12.368 -5.599 -3.841 1.00 79.44 143 PHE A C 1
ATOM 1163 O O . PHE A 1 143 ? 13.440 -5.411 -3.274 1.00 79.44 143 PHE A O 1
ATOM 1170 N N . GLN A 1 144 ? 11.208 -5.222 -3.311 1.00 83.25 144 GLN A N 1
ATOM 1171 C CA . GLN A 1 144 ? 11.140 -4.486 -2.052 1.00 83.25 144 GLN A CA 1
ATOM 1172 C C . GLN A 1 144 ? 10.044 -5.007 -1.161 1.00 83.25 144 GLN A C 1
ATOM 1174 O O . GLN A 1 144 ? 8.913 -5.217 -1.593 1.00 83.25 144 GLN A O 1
ATOM 1179 N N . GLN A 1 145 ? 10.387 -5.104 0.113 1.00 88.44 145 GLN A N 1
ATOM 1180 C CA . GLN A 1 145 ? 9.426 -5.303 1.171 1.00 88.44 145 GLN A CA 1
ATOM 1181 C C . GLN A 1 145 ? 8.859 -3.955 1.613 1.00 88.44 145 GLN A C 1
ATOM 1183 O O . GLN A 1 145 ? 9.620 -3.058 1.982 1.00 88.44 145 GLN A O 1
ATOM 1188 N N . VAL A 1 146 ? 7.541 -3.826 1.597 1.00 89.06 146 VAL A N 1
ATOM 1189 C CA . VAL A 1 146 ? 6.828 -2.645 2.077 1.00 89.06 146 VAL A CA 1
ATOM 1190 C C . VAL A 1 146 ? 5.746 -3.120 3.034 1.00 89.06 146 VAL A C 1
ATOM 1192 O O . VAL A 1 146 ? 5.013 -4.048 2.706 1.00 89.06 146 VAL A O 1
ATOM 1195 N N . ASP A 1 147 ? 5.628 -2.493 4.196 1.00 92.69 147 ASP A N 1
ATOM 1196 C CA . ASP A 1 147 ? 4.552 -2.782 5.143 1.00 92.69 147 ASP A CA 1
ATOM 1197 C C . ASP A 1 147 ? 3.573 -1.604 5.170 1.00 92.69 147 ASP A C 1
ATOM 1199 O O . ASP A 1 147 ? 3.987 -0.447 5.075 1.00 92.69 147 ASP A O 1
ATOM 1203 N N . VAL A 1 148 ? 2.278 -1.885 5.304 1.00 94.94 148 VAL A N 1
ATOM 1204 C CA . VAL A 1 148 ? 1.252 -0.861 5.530 1.00 94.94 148 VAL A CA 1
ATOM 1205 C C . VAL A 1 148 ? 0.479 -1.148 6.800 1.00 94.94 148 VAL A C 1
ATOM 1207 O O . VAL A 1 148 ? 0.124 -2.295 7.074 1.00 94.94 148 VAL A O 1
ATOM 1210 N N . ILE A 1 149 ? 0.162 -0.084 7.528 1.00 95.56 149 ILE A N 1
ATOM 1211 C CA . ILE A 1 149 ? -0.793 -0.095 8.629 1.00 95.56 149 ILE A CA 1
ATOM 1212 C C . ILE A 1 149 ? -1.860 0.959 8.346 1.00 95.56 149 ILE A C 1
ATOM 1214 O O . ILE A 1 149 ? -1.552 2.115 8.059 1.00 95.56 149 ILE A O 1
ATOM 1218 N N . VAL A 1 150 ? -3.123 0.557 8.450 1.00 95.62 150 VAL A N 1
ATOM 1219 C CA . VAL A 1 150 ? -4.298 1.422 8.357 1.00 95.62 150 VAL A CA 1
ATOM 1220 C C . VAL A 1 150 ? -5.003 1.384 9.705 1.00 95.62 150 VAL A C 1
ATOM 1222 O O . VAL A 1 150 ? -5.670 0.404 10.037 1.00 95.62 150 VAL A O 1
ATOM 1225 N N . ASN A 1 151 ? -4.857 2.448 10.488 1.00 95.31 151 ASN A N 1
ATOM 1226 C CA . ASN A 1 151 ? -5.414 2.568 11.826 1.00 95.31 151 ASN A CA 1
ATOM 1227 C C . ASN A 1 151 ? -6.652 3.475 11.819 1.00 95.31 151 ASN A C 1
ATOM 1229 O O . ASN A 1 151 ? -6.562 4.685 11.612 1.00 95.31 151 ASN A O 1
ATOM 1233 N N . LYS A 1 152 ? -7.822 2.887 12.076 1.00 93.81 152 LYS A N 1
ATOM 1234 C CA . LYS A 1 152 ? -9.105 3.601 12.095 1.00 93.81 152 LYS A CA 1
ATOM 1235 C C . LYS A 1 152 ? -9.346 4.408 13.363 1.00 93.81 152 LYS A C 1
ATOM 1237 O O . LYS A 1 152 ? -10.087 5.380 13.300 1.00 93.81 152 LYS A O 1
ATOM 1242 N N . ASN A 1 153 ? -8.730 4.043 14.485 1.00 92.69 153 ASN A N 1
ATOM 1243 C CA . ASN A 1 153 ? -8.899 4.789 15.735 1.00 92.69 153 ASN A CA 1
ATOM 1244 C C . ASN A 1 153 ? -8.213 6.155 15.660 1.00 92.69 153 ASN A C 1
ATOM 1246 O O . ASN A 1 153 ? -8.735 7.138 16.177 1.00 92.69 153 ASN A O 1
ATOM 1250 N N . TYR A 1 154 ? -7.059 6.210 14.994 1.00 91.25 154 TYR A N 1
ATOM 1251 C CA . TYR A 1 154 ? -6.282 7.435 14.825 1.00 91.25 154 TYR A CA 1
ATOM 1252 C C . TYR A 1 154 ? -6.448 8.076 13.451 1.00 91.25 154 TYR A C 1
ATOM 1254 O O . TYR A 1 154 ? -5.826 9.097 13.205 1.00 91.25 154 TYR A O 1
ATOM 1262 N N . GLY A 1 155 ? -7.240 7.503 12.544 1.00 90.69 155 GLY A N 1
ATOM 1263 C CA . GLY A 1 155 ? -7.388 8.051 11.198 1.00 90.69 155 GLY A CA 1
ATOM 1264 C C . GLY A 1 155 ? -6.103 7.998 10.365 1.00 90.69 155 GLY A C 1
ATOM 1265 O O . GLY A 1 155 ? -5.906 8.880 9.542 1.00 90.69 155 GLY A O 1
ATOM 1266 N N . LEU A 1 156 ? -5.202 7.035 10.595 1.00 92.62 156 LEU A N 1
ATOM 1267 C CA . LEU A 1 156 ? -3.850 7.019 10.019 1.00 92.62 156 LEU A CA 1
ATOM 1268 C C . LEU A 1 156 ? -3.653 5.913 8.977 1.00 92.62 156 LEU A C 1
ATOM 1270 O O . LEU A 1 156 ? -4.020 4.762 9.204 1.00 92.62 156 LEU A O 1
ATOM 1274 N N . ILE A 1 157 ? -2.968 6.246 7.885 1.00 93.69 157 ILE A N 1
ATOM 1275 C CA . ILE A 1 157 ? -2.253 5.301 7.018 1.00 93.69 157 ILE A CA 1
ATOM 1276 C C . ILE A 1 157 ? -0.771 5.524 7.229 1.00 93.69 157 ILE A C 1
ATOM 1278 O O . ILE A 1 157 ? -0.312 6.661 7.188 1.00 93.69 157 ILE A O 1
ATOM 1282 N N . MET A 1 158 ? -0.028 4.446 7.425 1.00 94.44 158 MET A N 1
ATOM 1283 C CA . MET A 1 158 ? 1.417 4.480 7.580 1.00 94.44 158 MET A CA 1
ATOM 1284 C C . MET A 1 158 ? 2.038 3.418 6.688 1.00 94.44 158 MET A C 1
ATOM 1286 O O . MET A 1 158 ? 1.680 2.244 6.776 1.00 94.44 158 MET A O 1
ATOM 1290 N N . TRP A 1 159 ? 2.979 3.833 5.851 1.00 92.62 159 TRP A N 1
ATOM 1291 C CA . TRP A 1 159 ? 3.784 2.949 5.023 1.00 92.62 159 TRP A CA 1
ATOM 1292 C C . TRP A 1 159 ? 5.193 2.874 5.569 1.00 92.62 159 TRP A C 1
ATOM 1294 O O . TRP A 1 159 ? 5.795 3.899 5.875 1.00 92.62 159 TRP A O 1
ATOM 1304 N N . PHE A 1 160 ? 5.739 1.671 5.639 1.00 90.38 160 PHE A N 1
ATOM 1305 C CA . PHE A 1 160 ? 7.077 1.412 6.137 1.00 90.38 160 PHE A CA 1
ATOM 1306 C C . PHE A 1 160 ? 7.884 0.707 5.060 1.00 90.38 160 PHE A C 1
ATOM 1308 O O . PHE A 1 160 ? 7.401 -0.209 4.395 1.00 90.38 160 PHE A O 1
ATOM 1315 N N . ILE A 1 161 ? 9.148 1.096 4.949 1.00 86.12 161 ILE A N 1
ATOM 1316 C CA . ILE A 1 161 ? 10.164 0.284 4.293 1.00 86.12 161 ILE A CA 1
ATOM 1317 C C . ILE A 1 161 ? 11.084 -0.192 5.414 1.00 86.12 161 ILE A C 1
ATOM 1319 O O . ILE A 1 161 ? 11.894 0.605 5.885 1.00 86.12 161 ILE A O 1
ATOM 1323 N N . PRO A 1 162 ? 10.964 -1.444 5.889 1.00 82.56 162 PRO A N 1
ATOM 1324 C CA . PRO A 1 162 ? 11.676 -1.900 7.086 1.00 82.56 162 PRO A CA 1
ATOM 1325 C C . PRO A 1 162 ? 13.201 -1.721 7.028 1.00 82.56 162 PRO A C 1
ATOM 1327 O O . PRO A 1 162 ? 13.845 -1.523 8.055 1.00 82.56 162 PRO A O 1
ATOM 1330 N N . GLN A 1 163 ? 13.781 -1.727 5.827 1.00 75.69 163 GLN A N 1
ATOM 1331 C CA . GLN A 1 163 ? 15.207 -1.479 5.588 1.00 75.69 163 GLN A CA 1
ATOM 1332 C C . GLN A 1 163 ? 15.622 -0.020 5.854 1.00 75.69 163 GLN A C 1
ATOM 1334 O O . GLN A 1 163 ? 16.794 0.250 6.091 1.00 75.69 163 GLN A O 1
ATOM 1339 N N . HIS A 1 164 ? 14.675 0.920 5.836 1.00 73.88 164 HIS A N 1
ATOM 1340 C CA . HIS A 1 164 ? 14.893 2.343 6.114 1.00 73.88 164 HIS A CA 1
ATOM 1341 C C . HIS A 1 164 ? 14.654 2.701 7.590 1.00 73.88 164 HIS A C 1
ATOM 1343 O O . HIS A 1 164 ? 14.715 3.871 7.963 1.00 73.88 164 HIS A O 1
ATOM 1349 N N . GLY A 1 165 ? 14.406 1.703 8.443 1.00 77.44 165 GLY A N 1
ATOM 1350 C CA . GLY A 1 165 ? 14.212 1.876 9.877 1.00 77.44 165 GLY A CA 1
ATOM 1351 C C . GLY A 1 165 ? 12.783 1.590 10.332 1.00 77.44 165 GLY A C 1
ATOM 1352 O O . GLY A 1 165 ? 11.992 0.952 9.643 1.00 77.44 165 GLY A O 1
ATOM 1353 N N . ARG A 1 166 ? 12.479 2.026 11.559 1.00 81.62 166 ARG A N 1
ATOM 1354 C CA . ARG A 1 166 ? 11.200 1.749 12.241 1.00 81.62 166 ARG A CA 1
ATOM 1355 C C . ARG A 1 166 ? 10.166 2.864 12.094 1.00 81.62 166 ARG A C 1
ATOM 1357 O O . ARG A 1 166 ? 9.012 2.662 12.455 1.00 81.62 166 ARG A O 1
ATOM 1364 N N . SER A 1 167 ? 10.576 4.028 11.604 1.00 88.19 167 SER A N 1
ATOM 1365 C CA . SER A 1 167 ? 9.667 5.143 11.349 1.00 88.19 167 SER A CA 1
ATOM 1366 C C . SER A 1 167 ? 8.912 4.920 10.039 1.00 88.19 167 SER A C 1
ATOM 1368 O O . SER A 1 167 ? 9.484 4.346 9.106 1.00 88.19 167 SER A O 1
ATOM 1370 N N . PRO A 1 168 ? 7.649 5.363 9.939 1.00 91.31 168 PRO A N 1
ATOM 1371 C CA . PRO A 1 168 ? 6.938 5.319 8.673 1.00 91.31 168 PRO A CA 1
ATOM 1372 C C . PRO A 1 168 ? 7.656 6.198 7.646 1.00 91.31 168 PRO A C 1
ATOM 1374 O O . PRO A 1 168 ? 8.108 7.298 7.959 1.00 91.31 168 PRO A O 1
ATOM 1377 N N . LEU A 1 169 ? 7.757 5.694 6.420 1.00 87.75 169 LEU A N 1
ATOM 1378 C CA . LEU A 1 169 ? 8.250 6.441 5.272 1.00 87.75 169 LEU A CA 1
ATOM 1379 C C . LEU A 1 169 ? 7.245 7.509 4.840 1.00 87.75 169 LEU A C 1
ATOM 1381 O O . LEU A 1 169 ? 7.631 8.624 4.511 1.00 87.75 169 LEU A O 1
ATOM 1385 N N . LEU A 1 170 ? 5.968 7.134 4.799 1.00 88.62 170 LEU A N 1
ATOM 1386 C CA . LEU A 1 170 ? 4.865 8.006 4.425 1.00 88.62 170 LEU A CA 1
ATOM 1387 C C . LEU A 1 170 ? 3.728 7.807 5.412 1.00 88.62 170 LEU A C 1
ATOM 1389 O O . LEU A 1 170 ? 3.357 6.668 5.712 1.00 88.62 170 LEU A O 1
ATOM 1393 N N . THR A 1 171 ? 3.136 8.905 5.858 1.00 91.81 171 THR A N 1
ATOM 1394 C CA . THR A 1 171 ? 1.912 8.901 6.646 1.00 91.81 171 THR A CA 1
ATOM 1395 C C . THR A 1 171 ? 0.816 9.710 5.969 1.00 91.81 171 THR A C 1
ATOM 1397 O O . THR A 1 171 ? 1.071 10.658 5.232 1.00 91.81 171 THR A O 1
ATOM 1400 N N . CYS A 1 172 ? -0.436 9.326 6.180 1.00 89.94 172 CYS A N 1
ATOM 1401 C CA . CYS A 1 172 ? -1.560 10.197 5.881 1.00 89.94 172 CYS A CA 1
ATOM 1402 C C . CYS A 1 172 ? -2.616 10.110 6.968 1.00 89.94 172 CYS A C 1
ATOM 1404 O O . CYS A 1 172 ? -2.904 9.024 7.469 1.00 89.94 172 CYS A O 1
ATOM 1406 N N . PHE A 1 173 ? -3.212 11.253 7.295 1.00 89.56 173 PHE A N 1
ATOM 1407 C CA . PHE A 1 173 ? -4.279 11.360 8.272 1.00 89.56 173 PHE A CA 1
ATOM 1408 C C . PHE A 1 173 ? -5.617 11.748 7.621 1.00 89.56 173 PHE A C 1
ATOM 1410 O O . PHE A 1 173 ? -5.758 12.832 7.057 1.00 89.56 173 PHE A O 1
ATOM 1417 N N . ASP A 1 174 ? -6.645 10.915 7.775 1.00 86.12 174 ASP A N 1
ATOM 1418 C CA . ASP A 1 174 ? -8.042 11.315 7.598 1.00 86.12 174 ASP A CA 1
ATOM 1419 C C . ASP A 1 174 ? -8.937 10.631 8.647 1.00 86.12 174 ASP A C 1
ATOM 1421 O O . ASP A 1 174 ? -8.952 9.402 8.748 1.00 86.12 174 ASP A O 1
ATOM 1425 N N . PRO A 1 175 ? -9.754 11.389 9.397 1.00 79.62 175 PRO A N 1
ATOM 1426 C CA . PRO A 1 175 ? -10.654 10.809 10.394 1.00 79.62 175 PRO A CA 1
ATOM 1427 C C . PRO A 1 175 ? -11.747 9.899 9.795 1.00 79.62 175 PRO A C 1
ATOM 1429 O O . PRO A 1 175 ? -12.339 9.102 10.515 1.00 79.62 175 PRO A O 1
ATOM 1432 N N . ASN A 1 176 ? -12.018 9.967 8.487 1.00 78.62 176 ASN A N 1
ATOM 1433 C CA . ASN A 1 176 ? -13.039 9.172 7.791 1.00 78.62 176 ASN A CA 1
ATOM 1434 C C . ASN A 1 176 ? -12.490 7.879 7.168 1.00 78.62 176 ASN A C 1
ATOM 1436 O O . ASN A 1 176 ? -13.163 7.249 6.347 1.00 78.62 176 ASN A O 1
ATOM 1440 N N . ILE A 1 177 ? -11.286 7.455 7.557 1.00 86.62 177 ILE A N 1
ATOM 1441 C CA . ILE A 1 177 ? -10.624 6.255 7.031 1.00 86.62 177 ILE A CA 1
ATOM 1442 C C . ILE A 1 177 ? -11.399 4.946 7.270 1.00 86.62 177 ILE A C 1
ATOM 1444 O O . ILE A 1 177 ? -11.158 3.934 6.613 1.00 86.62 177 ILE A O 1
ATOM 1448 N N . VAL A 1 178 ? -12.370 4.979 8.188 1.00 85.75 178 VAL A N 1
ATOM 1449 C CA . VAL A 1 178 ? -13.202 3.852 8.642 1.00 85.75 178 VAL A CA 1
ATOM 1450 C C . VAL A 1 178 ? -13.906 3.082 7.518 1.00 85.75 178 VAL A C 1
ATOM 1452 O O . VAL A 1 178 ? -14.310 1.940 7.720 1.00 85.75 178 VAL A O 1
ATOM 1455 N N . ASN A 1 179 ? -14.058 3.690 6.341 1.00 88.81 179 ASN A N 1
ATOM 1456 C CA . ASN A 1 179 ? -14.810 3.124 5.224 1.00 88.81 179 ASN A CA 1
ATOM 1457 C C . ASN A 1 179 ? -13.969 2.278 4.256 1.00 88.81 179 ASN A C 1
ATOM 1459 O O . ASN A 1 179 ? -14.530 1.734 3.305 1.00 88.81 179 ASN A O 1
ATOM 1463 N N . ILE A 1 180 ? -12.655 2.154 4.464 1.00 92.75 180 ILE A N 1
ATOM 1464 C CA . ILE A 1 180 ? -11.794 1.324 3.613 1.00 92.75 180 ILE A CA 1
ATOM 1465 C C . ILE A 1 180 ? -12.200 -0.150 3.738 1.00 92.75 180 ILE A C 1
ATOM 1467 O O . ILE A 1 180 ? -12.258 -0.705 4.834 1.00 92.75 180 ILE A O 1
ATOM 1471 N N . LYS A 1 181 ? -12.453 -0.793 2.594 1.00 95.56 181 LYS A N 1
ATOM 1472 C CA . LYS A 1 181 ? -12.862 -2.207 2.508 1.00 95.56 181 LYS A CA 1
ATOM 1473 C C . LYS A 1 181 ? -12.042 -3.013 1.511 1.00 95.56 181 LYS A C 1
ATOM 1475 O O . LYS A 1 181 ? -11.991 -4.236 1.624 1.00 95.56 181 LYS A O 1
ATOM 1480 N N . TYR A 1 182 ? -11.415 -2.342 0.553 1.00 96.44 182 TYR A N 1
ATOM 1481 C CA . TYR A 1 182 ? -10.699 -2.966 -0.546 1.00 96.44 182 TYR A CA 1
ATOM 1482 C C . TYR A 1 182 ? -9.312 -2.366 -0.698 1.00 96.44 182 TYR A C 1
ATOM 1484 O O . TYR A 1 182 ? -9.113 -1.164 -0.495 1.00 96.44 182 TYR A O 1
ATOM 1492 N N . ILE A 1 183 ? -8.387 -3.219 -1.116 1.00 96.00 183 ILE A N 1
ATOM 1493 C CA . ILE A 1 183 ? -7.088 -2.834 -1.651 1.00 96.00 183 ILE A CA 1
ATOM 1494 C C . ILE A 1 183 ? -7.073 -3.114 -3.152 1.00 96.00 183 ILE A C 1
ATOM 1496 O O . ILE A 1 183 ? -7.558 -4.157 -3.583 1.00 96.00 183 ILE A O 1
ATOM 1500 N N . GLY A 1 184 ? -6.549 -2.190 -3.949 1.00 94.56 184 GLY A N 1
ATOM 1501 C CA . GLY A 1 184 ? -6.339 -2.385 -5.383 1.00 94.56 184 GLY A CA 1
ATOM 1502 C C . GLY A 1 184 ? -4.904 -2.062 -5.776 1.00 94.56 184 GLY A C 1
ATOM 1503 O O . GLY A 1 184 ? -4.221 -1.294 -5.093 1.00 94.56 184 GLY A O 1
ATOM 1504 N N . PHE A 1 185 ? -4.463 -2.629 -6.894 1.00 94.19 185 PHE A N 1
ATOM 1505 C CA . PHE A 1 185 ? -3.089 -2.504 -7.369 1.00 94.19 185 PHE A CA 1
ATOM 1506 C C . PHE A 1 185 ? -3.050 -1.876 -8.754 1.00 94.19 185 PHE A C 1
ATOM 1508 O O . PHE A 1 185 ? -3.905 -2.138 -9.598 1.00 94.19 185 PHE A O 1
ATOM 1515 N N . SER A 1 186 ? -2.045 -1.045 -8.984 1.00 90.44 186 SER A N 1
ATOM 1516 C CA . SER A 1 186 ? -1.751 -0.460 -10.286 1.00 90.44 186 SER A CA 1
ATOM 1517 C C . SER A 1 186 ? -0.236 -0.461 -10.519 1.00 90.44 186 SER A C 1
ATOM 1519 O O . SER A 1 186 ? 0.533 -1.025 -9.748 1.00 90.44 186 SER A O 1
ATOM 1521 N N . GLY A 1 187 ? 0.211 0.140 -11.603 1.00 87.00 187 GLY A N 1
ATOM 1522 C CA . GLY A 1 187 ? 1.605 0.424 -11.894 1.00 87.00 187 GLY A CA 1
ATOM 1523 C C . GLY A 1 187 ? 1.666 1.612 -12.842 1.00 87.00 187 GLY A C 1
ATOM 1524 O O . GLY A 1 187 ? 0.715 2.390 -12.937 1.00 87.00 187 GLY A O 1
ATOM 1525 N N . PHE A 1 188 ? 2.768 1.746 -13.570 1.00 83.06 188 PHE A N 1
ATOM 1526 C CA . PHE A 1 188 ? 2.983 2.897 -14.438 1.00 83.06 188 PHE A CA 1
ATOM 1527 C C . PHE A 1 188 ? 3.249 2.504 -15.889 1.00 83.06 188 PHE A C 1
ATOM 1529 O O . PHE A 1 188 ? 4.160 1.727 -16.186 1.00 83.06 188 PHE A O 1
ATOM 1536 N N . SER A 1 189 ? 2.489 3.116 -16.793 1.00 83.94 189 SER A N 1
ATOM 1537 C CA . SER A 1 189 ? 2.582 3.008 -18.243 1.00 83.94 189 SER A CA 1
ATOM 1538 C C . SER A 1 189 ? 2.617 1.554 -18.726 1.00 83.94 189 SER A C 1
ATOM 1540 O O . SER A 1 189 ? 1.778 0.754 -18.339 1.00 83.94 189 SER A O 1
ATOM 1542 N N . ARG A 1 190 ? 3.580 1.188 -19.577 1.00 82.00 190 ARG A N 1
ATOM 1543 C CA . ARG A 1 190 ? 3.694 -0.148 -20.187 1.00 82.00 190 ARG A CA 1
ATOM 1544 C C . ARG A 1 190 ? 4.414 -1.168 -19.306 1.00 82.00 190 ARG A C 1
ATOM 1546 O O . ARG A 1 190 ? 4.831 -2.215 -19.797 1.00 82.00 190 ARG A O 1
ATOM 1553 N N . ASN A 1 191 ? 4.665 -0.840 -18.039 1.00 81.25 191 ASN A N 1
ATOM 1554 C CA . ASN A 1 191 ? 5.418 -1.731 -17.171 1.00 81.25 191 ASN A CA 1
ATOM 1555 C C . ASN A 1 191 ? 4.561 -2.923 -16.746 1.00 81.25 191 ASN A C 1
ATOM 1557 O O . ASN A 1 191 ? 3.367 -2.803 -16.479 1.00 81.25 191 ASN A O 1
ATOM 1561 N N . LYS A 1 192 ? 5.224 -4.070 -16.629 1.00 87.00 192 LYS A N 1
ATOM 1562 C CA . LYS A 1 192 ? 4.712 -5.230 -15.911 1.00 87.00 192 LYS A CA 1
ATOM 1563 C C . LYS A 1 192 ? 5.267 -5.193 -14.498 1.00 87.00 192 LYS A C 1
ATOM 1565 O O . LYS A 1 192 ? 6.48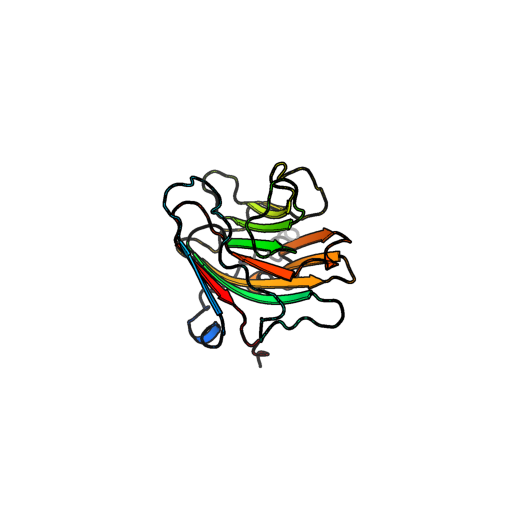6 -5.133 -14.315 1.00 87.00 192 LYS A O 1
ATOM 1570 N N . VAL A 1 193 ? 4.377 -5.221 -13.518 1.00 87.88 193 VAL A N 1
ATOM 1571 C CA . VAL A 1 193 ? 4.736 -5.205 -12.102 1.00 87.88 193 VAL A CA 1
ATOM 1572 C C . VAL A 1 193 ? 4.018 -6.321 -11.363 1.00 87.88 193 VAL A C 1
ATOM 1574 O O . VAL A 1 193 ? 2.954 -6.781 -11.778 1.00 87.88 193 VAL A O 1
ATOM 1577 N N . ARG A 1 194 ? 4.615 -6.778 -10.270 1.00 91.12 194 ARG A N 1
ATOM 1578 C CA . ARG A 1 194 ? 4.133 -7.905 -9.482 1.00 91.12 194 ARG A CA 1
ATOM 1579 C C . ARG A 1 194 ? 4.065 -7.506 -8.015 1.00 91.12 194 ARG A C 1
ATOM 1581 O O . ARG A 1 194 ? 5.027 -6.983 -7.458 1.00 91.12 194 ARG A O 1
ATOM 1588 N N . TYR A 1 195 ? 2.929 -7.789 -7.401 1.00 93.94 195 TYR A N 1
ATOM 1589 C CA . TYR A 1 195 ? 2.664 -7.632 -5.980 1.00 93.94 195 TYR A CA 1
ATOM 1590 C C . TYR A 1 195 ? 2.485 -9.015 -5.382 1.00 93.94 195 TYR A C 1
ATOM 1592 O O . TYR A 1 195 ? 1.605 -9.759 -5.803 1.00 93.94 195 TYR A O 1
ATOM 1600 N N . ILE A 1 196 ? 3.298 -9.355 -4.393 1.00 94.75 196 ILE A N 1
ATOM 1601 C CA . ILE A 1 196 ? 3.181 -10.598 -3.633 1.00 94.75 196 ILE A CA 1
ATOM 1602 C C . ILE A 1 196 ? 2.885 -10.192 -2.195 1.00 94.75 196 ILE A C 1
ATOM 1604 O O . ILE A 1 196 ? 3.631 -9.414 -1.606 1.00 94.75 196 ILE A O 1
ATOM 1608 N N . PHE A 1 197 ? 1.765 -10.629 -1.645 1.00 94.88 197 PHE A N 1
ATOM 1609 C CA . PHE A 1 197 ? 1.259 -10.123 -0.370 1.00 94.88 197 PHE A CA 1
ATOM 1610 C C . PHE A 1 197 ? 0.381 -11.173 0.299 1.00 94.88 197 PHE A C 1
ATOM 1612 O O . PHE A 1 197 ? 0.239 -12.290 -0.197 1.00 94.88 197 PHE A O 1
ATOM 1619 N N . ASP A 1 198 ? -0.194 -10.801 1.441 1.00 93.50 198 ASP A N 1
ATOM 1620 C CA . ASP A 1 198 ? -0.918 -11.733 2.302 1.00 93.50 198 ASP A CA 1
ATOM 1621 C C . ASP A 1 198 ? 0.029 -12.852 2.743 1.00 93.50 198 ASP A C 1
ATOM 1623 O O . ASP A 1 198 ? -0.109 -14.023 2.402 1.00 93.50 198 ASP A O 1
ATOM 1627 N N . CYS A 1 199 ? 1.098 -12.431 3.417 1.00 89.19 199 CYS A N 1
ATOM 1628 C CA . CYS A 1 199 ? 2.211 -13.284 3.795 1.00 89.19 199 CYS A CA 1
ATOM 1629 C C . CYS A 1 199 ? 2.179 -13.578 5.295 1.00 89.19 199 CYS A C 1
ATOM 1631 O O . CYS A 1 199 ? 1.983 -12.651 6.089 1.00 89.19 199 CYS A O 1
ATOM 1633 N N . PRO A 1 200 ? 2.483 -14.812 5.728 1.00 84.25 200 PRO A N 1
ATOM 1634 C CA . PRO A 1 200 ? 2.719 -15.084 7.132 1.00 84.25 200 PRO A CA 1
ATOM 1635 C C . PRO A 1 200 ? 3.919 -14.262 7.593 1.00 84.25 200 PRO A C 1
ATOM 1637 O O . PRO A 1 200 ? 5.037 -14.432 7.102 1.00 84.25 200 PRO A O 1
ATOM 1640 N N . ILE A 1 201 ? 3.698 -13.385 8.569 1.00 69.44 201 ILE A N 1
ATOM 1641 C CA . ILE A 1 201 ? 4.795 -12.719 9.262 1.00 69.44 201 ILE A CA 1
ATOM 1642 C C . ILE A 1 201 ? 5.503 -13.796 10.080 1.00 69.44 201 ILE A C 1
ATOM 1644 O O . ILE A 1 201 ? 5.018 -14.220 11.129 1.00 69.44 201 ILE A O 1
ATOM 1648 N N . LYS A 1 202 ? 6.644 -14.278 9.585 1.00 59.84 202 LYS A N 1
ATOM 1649 C CA . LYS A 1 202 ? 7.577 -14.998 10.444 1.00 59.84 202 LYS A CA 1
ATOM 1650 C C . LYS A 1 202 ? 8.115 -13.971 11.426 1.00 59.84 202 LYS A C 1
ATOM 1652 O O . LYS A 1 202 ? 8.856 -13.077 11.022 1.00 59.84 202 LYS A O 1
ATOM 1657 N N . ASN A 1 203 ? 7.725 -14.086 12.691 1.00 41.88 203 ASN A N 1
ATOM 1658 C CA . ASN A 1 203 ? 8.497 -13.477 13.762 1.00 41.88 203 ASN A CA 1
ATOM 1659 C C . ASN A 1 203 ? 9.912 -14.044 13.612 1.00 41.88 203 ASN A C 1
ATOM 1661 O O . ASN A 1 203 ? 10.112 -15.253 13.735 1.00 41.88 203 ASN A O 1
ATOM 1665 N N . GLY A 1 204 ? 10.844 -13.197 13.182 1.00 36.56 204 GLY A N 1
ATOM 1666 C CA . GLY A 1 204 ? 12.248 -13.561 13.145 1.00 36.56 204 GLY A CA 1
ATOM 1667 C C . GLY A 1 204 ? 12.696 -13.890 14.563 1.00 36.56 204 GLY A C 1
ATOM 1668 O O . GLY A 1 204 ? 12.301 -13.200 15.501 1.00 36.56 204 GLY A O 1
ATOM 1669 N N . VAL A 1 205 ? 13.449 -14.983 14.655 1.00 31.02 205 VAL A N 1
ATOM 1670 C CA . VAL A 1 205 ? 14.289 -15.395 15.786 1.00 31.02 205 VAL A CA 1
ATOM 1671 C C . VAL A 1 205 ? 15.042 -14.207 16.380 1.00 31.02 205 VAL A C 1
ATOM 1673 O O . VAL A 1 205 ? 15.539 -13.385 15.575 1.00 31.02 205 VAL A O 1
#

Mean predicted aligned error: 9.84 Å

Solvent-accessible surface area (backbone atoms only — not comparable to full-atom values): 11701 Å² total; per-residue (Å²): 144,87,82,85,73,75,78,74,70,81,79,75,75,85,69,82,58,73,65,86,74,78,45,66,84,77,55,70,70,32,79,41,73,48,76,43,74,39,88,63,82,52,95,41,75,45,76,56,41,76,54,40,53,53,90,75,40,91,35,52,65,41,54,98,49,38,76,38,24,42,50,35,37,42,36,28,65,49,27,53,31,41,36,41,22,66,54,79,60,72,74,52,60,79,45,79,30,40,41,36,36,51,41,66,50,85,84,93,58,28,46,30,37,37,37,66,30,36,74,81,45,92,82,74,58,94,45,38,33,73,42,73,65,61,74,72,79,32,75,84,61,22,64,42,63,39,36,40,38,32,30,44,77,76,10,34,38,36,33,30,39,65,72,81,42,89,61,62,75,36,44,33,56,43,81,75,52,72,55,57,42,20,40,28,41,34,33,41,24,62,41,62,32,36,42,38,25,44,32,72,80,73,80,76,130

Organism: Megaselia scalaris (NCBI:txid36166)

Secondary structure (DSSP, 8-state):
--SSSSSSSSSS-------TT--HHHHTT-SEEEEEE--S--SSBPPPEEEEEGGG-TT----TTEEEEEEEEEEESS-EEEEEESSSSPPPTTS-EEEEEE---SSS--EEEEEEE-TT-TTS-TTB-EEE----TTSSSEEEEEEEEEETTTTEEEEE-GGG-SS-SEEEE-TTGGG--EEEEE-BTT-EEEEEE--------

InterPro domains:
  IPR022041 Farnesoic acid O-methyl transferase [PF12248] (60-200)

Radius of gyration: 18.05 Å; Cα contacts (8 Å, |Δi|>4): 455; chains: 1; bounding box: 59×42×42 Å